Protein AF-A0A6A5T3X9-F1 (afdb_monomer)

Radius of gyration: 20.06 Å; Cα contacts (8 Å, |Δi|>4): 195; chains: 1; bounding box: 59×41×53 Å

Solvent-accessible surface area (backbone atoms only — not comparable to full-atom values): 11845 Å² total; per-residue (Å²): 119,78,66,79,44,75,41,74,50,82,57,93,88,55,88,62,52,82,43,78,47,72,70,78,55,54,63,54,68,61,48,75,72,32,80,66,61,32,31,40,60,46,54,33,55,66,69,70,46,72,60,50,77,47,86,57,93,85,52,51,35,38,37,30,54,86,44,50,28,29,80,77,28,76,94,36,52,90,66,63,93,81,59,63,95,59,70,78,44,59,30,60,48,47,51,33,55,53,41,26,67,76,42,82,48,72,66,29,49,51,49,42,53,51,50,49,52,31,50,49,53,58,45,69,73,19,54,64,88,51,78,82,48,74,58,60,38,48,45,66,59,48,52,55,46,26,66,59,68,72,39,53,74,52,84,84,42,44,59,92,42,43,81,67,57,73,66,66,76,67,86,88,59,53,100,76,59,70,77,77,78,78,84,60,94,63,92,82,69,60,98,88,87

Mean predicted aligned error: 10.54 Å

Sequence (193 aa):
MVEPCIVETAWTNAENDIVHIYDEEIWDHTHSYLPLTSRAWVVQETLLAPRVLYLYGKQVFWECYDLTACEAYPEGTPIGPWRRPHCVTRSKRFQAFGKAENDRNEHSRIALERLWAGTVDMYTTCNLMYASDKLVALSGIAKLMEQTLRDKYCAGFWKSRLTTELGWSVIGSTPFSRRVKINSTTYRAPIWS

Organism: NCBI:txid706981

Structure (mmCIF, N/CA/C/O backbone):
data_AF-A0A6A5T3X9-F1
#
_entry.id   AF-A0A6A5T3X9-F1
#
loop_
_atom_site.group_PDB
_atom_site.id
_atom_site.type_symbol
_atom_site.label_atom_id
_atom_site.label_alt_id
_atom_site.label_comp_id
_atom_site.label_asym_id
_atom_site.label_entity_id
_atom_site.label_seq_id
_atom_site.pdbx_PDB_ins_code
_atom_site.Cartn_x
_atom_site.Cartn_y
_atom_site.Cartn_z
_atom_site.occupancy
_atom_site.B_iso_or_equiv
_atom_site.auth_seq_id
_atom_site.auth_comp_id
_atom_site.auth_asym_id
_atom_site.auth_atom_id
_atom_site.pdbx_PDB_model_num
ATOM 1 N N . MET A 1 1 ? -2.669 -1.216 -23.485 1.00 71.12 1 MET A N 1
ATOM 2 C CA . MET A 1 1 ? -1.848 -2.348 -23.020 1.00 71.12 1 MET A CA 1
ATOM 3 C C . MET A 1 1 ? -0.540 -1.728 -22.592 1.00 71.12 1 MET A C 1
ATOM 5 O O . MET A 1 1 ? -0.159 -0.735 -23.199 1.00 71.12 1 MET A O 1
ATOM 9 N N . VAL A 1 2 ? 0.038 -2.179 -21.486 1.00 75.12 2 VAL A N 1
ATOM 10 C CA . VAL A 1 2 ? 1.341 -1.662 -21.069 1.00 75.12 2 VAL A CA 1
ATOM 11 C C . VAL A 1 2 ? 2.368 -2.293 -21.981 1.00 75.12 2 VAL A C 1
ATOM 13 O O . VAL A 1 2 ? 2.371 -3.507 -22.125 1.00 75.12 2 VAL A O 1
ATOM 16 N N . GLU A 1 3 ? 3.202 -1.472 -22.599 1.00 78.44 3 GLU A N 1
ATOM 17 C CA . GLU A 1 3 ? 4.268 -1.924 -23.481 1.00 78.44 3 GLU A CA 1
ATOM 18 C C . GLU A 1 3 ? 5.504 -1.061 -23.204 1.00 78.44 3 GLU A C 1
ATOM 20 O O . GLU A 1 3 ? 5.360 0.150 -22.997 1.00 78.44 3 GLU A O 1
ATOM 25 N N . PRO A 1 4 ? 6.708 -1.653 -23.151 1.00 76.94 4 PRO A N 1
ATOM 26 C CA . PRO A 1 4 ? 7.933 -0.879 -23.033 1.00 76.94 4 PRO A CA 1
ATOM 27 C C . PRO A 1 4 ? 8.125 -0.034 -24.292 1.00 76.94 4 PRO A C 1
ATOM 29 O O . PRO A 1 4 ? 8.103 -0.553 -25.407 1.00 76.94 4 PRO A O 1
ATOM 32 N N . CYS A 1 5 ? 8.361 1.264 -24.119 1.00 84.75 5 CYS A N 1
ATOM 33 C CA . CYS A 1 5 ? 8.818 2.106 -25.214 1.00 84.75 5 CYS A CA 1
ATOM 34 C C . CYS A 1 5 ? 10.338 1.958 -25.309 1.00 84.75 5 CYS A C 1
ATOM 36 O O . CYS A 1 5 ? 11.061 2.318 -24.383 1.00 84.75 5 CYS A O 1
ATOM 38 N N . ILE A 1 6 ? 10.817 1.369 -26.400 1.00 87.56 6 ILE A N 1
ATOM 39 C CA . ILE A 1 6 ? 12.241 1.116 -26.619 1.00 87.56 6 ILE A CA 1
ATOM 40 C C . ILE A 1 6 ? 12.774 2.210 -27.537 1.00 87.56 6 ILE A C 1
ATOM 42 O O . ILE A 1 6 ? 12.270 2.391 -28.646 1.00 87.56 6 ILE A O 1
ATOM 46 N N . VAL A 1 7 ? 13.778 2.943 -27.066 1.00 90.69 7 VAL A N 1
ATOM 47 C CA . VAL A 1 7 ? 14.427 4.017 -27.816 1.00 90.69 7 VAL A CA 1
ATOM 48 C C . VAL A 1 7 ? 15.899 3.681 -27.976 1.00 90.69 7 VAL A C 1
ATOM 50 O O . VAL A 1 7 ? 16.635 3.612 -26.997 1.00 90.69 7 VAL A O 1
ATOM 53 N N . GLU A 1 8 ? 16.333 3.512 -29.219 1.00 92.25 8 GLU A N 1
ATOM 54 C CA . GLU A 1 8 ? 17.754 3.524 -29.555 1.00 92.25 8 GLU A CA 1
ATOM 55 C C . GLU A 1 8 ? 18.239 4.969 -29.517 1.00 92.25 8 GLU A C 1
ATOM 57 O O . GLU A 1 8 ? 17.715 5.842 -30.218 1.00 92.25 8 GLU A O 1
ATOM 62 N N . THR A 1 9 ? 19.210 5.254 -28.657 1.00 91.12 9 THR A N 1
ATOM 63 C CA . THR A 1 9 ? 19.738 6.610 -28.571 1.00 91.12 9 THR A CA 1
ATOM 64 C C . THR A 1 9 ? 20.585 6.932 -29.799 1.00 91.12 9 THR A C 1
ATOM 66 O O . THR A 1 9 ? 21.253 6.062 -30.349 1.00 91.12 9 THR A O 1
ATOM 69 N N . ALA A 1 10 ? 20.588 8.199 -30.208 1.00 90.12 10 ALA A N 1
ATOM 70 C CA . ALA A 1 10 ? 21.391 8.705 -31.322 1.00 90.12 10 ALA A CA 1
ATOM 71 C C . ALA A 1 10 ? 22.225 9.920 -30.881 1.00 90.12 10 ALA A C 1
ATOM 73 O O . ALA A 1 10 ? 22.192 10.990 -31.492 1.00 90.12 10 ALA A O 1
ATOM 74 N N . TRP A 1 11 ? 22.931 9.776 -29.762 1.00 89.62 11 TRP A N 1
ATOM 75 C CA . TRP A 1 11 ? 23.872 10.758 -29.248 1.00 89.62 11 TRP A CA 1
ATOM 76 C C . TRP A 1 11 ? 25.009 10.987 -30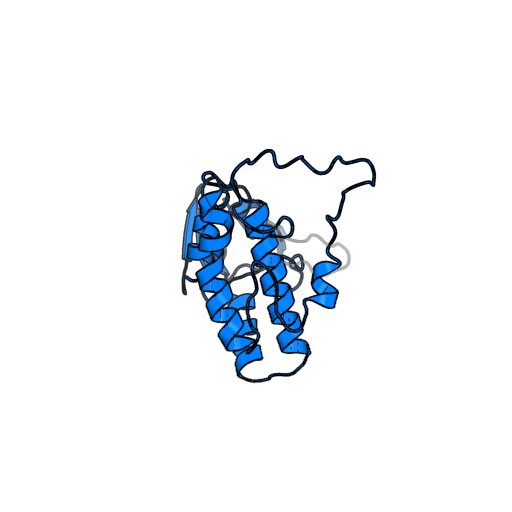.246 1.00 89.62 11 TRP A C 1
ATOM 78 O O . TRP A 1 11 ? 25.537 10.063 -30.862 1.00 89.62 11 TRP A O 1
ATOM 88 N N . THR A 1 12 ? 25.410 12.246 -30.390 1.00 90.69 12 THR A N 1
ATOM 89 C CA . THR A 1 12 ? 26.541 12.653 -31.239 1.00 90.69 12 THR A CA 1
ATOM 90 C C . THR A 1 12 ? 27.847 12.771 -30.456 1.00 90.69 12 THR A C 1
ATOM 92 O O . THR A 1 12 ? 28.918 12.887 -31.044 1.00 90.69 12 THR A O 1
ATOM 95 N N . ASN A 1 13 ? 27.759 12.759 -29.126 1.00 92.12 13 ASN A N 1
ATOM 96 C CA . ASN A 1 13 ? 28.847 13.013 -28.185 1.00 92.12 13 ASN A CA 1
ATOM 97 C C . ASN A 1 13 ? 28.993 11.921 -27.108 1.00 92.12 13 ASN A C 1
ATOM 99 O O . ASN A 1 13 ? 29.743 12.118 -26.154 1.00 92.12 13 ASN A O 1
ATOM 103 N N . ALA A 1 14 ? 28.273 10.806 -27.234 1.00 88.31 14 ALA A N 1
ATOM 104 C CA . ALA A 1 14 ? 28.308 9.679 -26.306 1.00 88.31 14 ALA A CA 1
ATOM 105 C C . ALA A 1 14 ? 28.043 8.361 -27.049 1.00 88.31 14 ALA A C 1
ATOM 107 O O . ALA A 1 14 ? 27.632 8.369 -28.210 1.00 88.31 14 ALA A O 1
ATOM 108 N N . GLU A 1 15 ? 28.299 7.238 -26.379 1.00 90.00 15 GLU A N 1
ATOM 109 C CA . GLU A 1 15 ? 27.953 5.914 -26.894 1.00 90.00 15 GLU A CA 1
ATOM 110 C C . GLU A 1 15 ? 26.433 5.733 -26.912 1.00 90.00 15 GLU A C 1
ATOM 112 O O . GLU A 1 15 ? 25.729 6.185 -26.006 1.00 90.00 15 GLU A O 1
ATOM 117 N N . ASN A 1 16 ? 25.938 5.105 -27.977 1.00 89.25 16 ASN A N 1
ATOM 118 C CA . ASN A 1 16 ? 24.520 4.842 -28.146 1.00 89.25 16 ASN A CA 1
ATOM 119 C C . ASN A 1 16 ? 24.133 3.520 -27.497 1.00 89.25 16 ASN A C 1
ATOM 121 O O . ASN A 1 16 ? 24.848 2.534 -27.640 1.00 89.25 16 ASN A O 1
ATOM 125 N N . ASP A 1 17 ? 22.983 3.509 -26.835 1.00 91.81 17 ASP A N 1
ATOM 126 C CA . ASP A 1 17 ? 22.441 2.349 -26.144 1.00 91.81 17 ASP A CA 1
ATOM 127 C C . ASP A 1 17 ? 20.918 2.274 -26.337 1.00 91.81 17 ASP A C 1
ATOM 129 O O . ASP A 1 17 ? 20.271 3.205 -26.834 1.00 91.81 17 ASP A O 1
ATOM 133 N N . ILE A 1 18 ? 20.339 1.145 -25.944 1.00 89.38 18 ILE A N 1
ATOM 134 C CA . ILE A 1 18 ? 18.904 0.906 -25.935 1.00 89.38 18 ILE A CA 1
ATOM 135 C C . ILE A 1 18 ? 18.347 1.361 -24.586 1.00 89.38 18 ILE A C 1
ATOM 137 O O . ILE A 1 18 ? 18.616 0.774 -23.539 1.00 89.38 18 ILE A O 1
ATOM 141 N N . VAL A 1 19 ? 17.516 2.401 -24.606 1.00 86.94 19 VAL A N 1
ATOM 142 C CA . VAL A 1 19 ? 16.840 2.922 -23.417 1.00 86.94 19 VAL A CA 1
ATOM 143 C C . VAL A 1 19 ? 15.393 2.449 -23.395 1.00 86.94 19 VAL A C 1
ATOM 145 O O . VAL A 1 19 ? 14.642 2.619 -24.355 1.00 86.94 19 VAL A O 1
ATOM 148 N N . HIS A 1 20 ? 14.979 1.892 -22.258 1.00 82.50 20 HIS A N 1
ATOM 149 C CA . HIS A 1 20 ? 13.590 1.532 -21.998 1.00 82.50 20 HIS A CA 1
ATOM 150 C C . HIS A 1 20 ? 12.880 2.675 -21.269 1.00 82.50 20 HIS A C 1
ATOM 152 O O . HIS A 1 20 ? 13.183 2.975 -20.115 1.00 82.50 20 HIS A O 1
ATOM 158 N N . ILE A 1 21 ? 11.908 3.290 -21.936 1.00 82.44 21 ILE A N 1
ATOM 159 C CA . ILE A 1 21 ? 11.004 4.287 -21.367 1.00 82.44 21 ILE A CA 1
ATOM 160 C C . ILE A 1 21 ? 9.726 3.576 -20.919 1.00 82.44 21 ILE A C 1
ATOM 162 O O . ILE A 1 21 ? 9.126 2.794 -21.662 1.00 82.44 21 ILE A O 1
ATOM 166 N N . TYR A 1 22 ? 9.298 3.859 -19.695 1.00 77.06 22 TYR A N 1
ATOM 167 C CA . TYR A 1 22 ? 8.085 3.311 -19.102 1.00 77.06 22 TYR A CA 1
ATOM 168 C C . TYR A 1 22 ? 7.311 4.406 -18.366 1.00 77.06 22 TYR A C 1
ATOM 170 O O . TYR A 1 22 ? 7.883 5.406 -17.937 1.00 77.06 22 TYR A O 1
ATOM 178 N N . ASP A 1 23 ? 5.999 4.214 -18.229 1.00 75.12 23 ASP A N 1
ATOM 179 C CA . ASP A 1 23 ? 5.169 5.043 -17.354 1.00 75.12 23 ASP A CA 1
ATOM 180 C C . ASP A 1 23 ? 5.440 4.640 -15.891 1.00 75.12 23 ASP A C 1
ATOM 182 O O . ASP A 1 23 ? 5.291 3.475 -15.516 1.00 75.12 23 ASP A O 1
ATOM 186 N N . GLU A 1 24 ? 5.876 5.584 -15.056 1.00 69.69 24 GLU A N 1
ATOM 187 C CA . GLU A 1 24 ? 6.115 5.342 -13.626 1.00 69.69 24 GLU A CA 1
ATOM 188 C C . GLU A 1 24 ? 4.807 5.231 -12.824 1.00 69.69 24 GLU A C 1
ATOM 190 O O . GLU A 1 24 ? 4.751 4.530 -11.809 1.00 69.69 24 GLU A O 1
ATOM 195 N N . GLU A 1 25 ? 3.733 5.874 -13.296 1.00 66.69 25 GLU A N 1
ATOM 196 C CA . GLU A 1 25 ? 2.404 5.885 -12.671 1.00 66.69 25 GLU A CA 1
ATOM 197 C C . GLU A 1 25 ? 1.495 4.785 -13.246 1.00 66.69 25 GLU A C 1
ATOM 199 O O . GLU A 1 25 ? 0.307 4.706 -12.936 1.00 66.69 25 GLU A O 1
ATOM 204 N N . ILE A 1 26 ? 2.060 3.854 -14.016 1.00 71.12 26 ILE A N 1
ATOM 205 C CA . ILE A 1 26 ? 1.335 2.796 -14.723 1.00 71.12 26 ILE A CA 1
ATOM 206 C C . ILE A 1 26 ? 0.460 1.943 -13.813 1.00 71.12 26 ILE A C 1
ATOM 208 O O . ILE A 1 26 ? -0.577 1.447 -14.228 1.00 71.12 26 ILE A O 1
ATOM 212 N N . TRP A 1 27 ? 0.847 1.758 -12.554 1.00 66.56 27 TRP A N 1
ATOM 213 C CA . TRP A 1 27 ? 0.021 1.025 -11.605 1.00 66.56 27 TRP A CA 1
ATOM 214 C C . TRP A 1 27 ? -1.151 1.873 -11.117 1.00 66.56 27 TRP A C 1
ATOM 216 O O . TRP A 1 27 ? -2.265 1.366 -11.027 1.00 66.56 27 TRP A O 1
ATOM 226 N N . ASP A 1 28 ? -0.912 3.153 -10.845 1.00 62.91 28 ASP A N 1
ATOM 227 C CA . ASP A 1 28 ? -1.885 4.070 -10.256 1.00 62.91 28 ASP A CA 1
ATOM 228 C C . ASP A 1 28 ? -2.930 4.497 -11.296 1.00 62.91 28 ASP A C 1
ATOM 230 O O . ASP A 1 28 ? -4.126 4.460 -11.014 1.00 62.91 28 ASP A O 1
ATOM 234 N N . HIS A 1 29 ? -2.508 4.783 -12.530 1.00 61.06 29 HIS A N 1
ATOM 235 C CA . HIS A 1 29 ? -3.394 5.026 -13.674 1.00 61.06 29 HIS A CA 1
ATOM 236 C C . HIS A 1 29 ? -4.301 3.837 -13.986 1.00 61.06 29 HIS A C 1
ATOM 238 O O . HIS A 1 29 ? -5.432 3.997 -14.441 1.00 61.06 29 HIS A O 1
ATOM 244 N N . THR A 1 30 ? -3.810 2.630 -13.738 1.00 59.94 30 THR A N 1
ATOM 245 C CA . THR A 1 30 ? -4.493 1.417 -14.186 1.00 59.94 30 THR A CA 1
ATOM 246 C C . THR A 1 30 ? -5.360 0.888 -13.026 1.00 59.94 30 THR A C 1
ATOM 248 O O . THR A 1 30 ? -6.464 0.430 -13.281 1.00 59.94 30 THR A O 1
ATOM 251 N N . HIS A 1 31 ? -4.988 1.094 -11.749 1.00 63.47 31 HIS A N 1
ATOM 252 C CA . HIS A 1 31 ? -5.775 0.679 -10.571 1.00 63.47 31 HIS A CA 1
ATOM 253 C C . HIS A 1 31 ? -6.740 1.731 -10.018 1.00 63.47 31 HIS A C 1
ATOM 255 O O . HIS A 1 31 ? -7.871 1.379 -9.681 1.00 63.47 31 HIS A O 1
ATOM 261 N N . SER A 1 32 ? -6.341 2.999 -9.887 1.00 59.41 32 SER A N 1
ATOM 262 C CA . SER A 1 32 ? -7.130 4.009 -9.154 1.00 59.41 32 SER A CA 1
ATOM 263 C C . SER A 1 32 ? -8.415 4.425 -9.877 1.00 59.41 32 SER A C 1
ATOM 265 O O . SER A 1 32 ? -9.319 4.978 -9.258 1.00 59.41 32 SER A O 1
ATOM 267 N N . TYR A 1 33 ? -8.525 4.129 -11.175 1.00 62.62 33 TYR A N 1
ATOM 268 C CA . TYR A 1 33 ? -9.674 4.498 -12.007 1.00 62.62 33 TYR A CA 1
ATOM 269 C C . TYR A 1 33 ? -10.612 3.326 -12.331 1.00 62.62 33 TYR A C 1
ATOM 271 O O . TYR A 1 33 ? -11.550 3.487 -13.116 1.00 62.62 33 TYR A O 1
ATOM 279 N N . LEU A 1 34 ? -10.398 2.138 -11.752 1.00 70.56 34 LEU A N 1
ATOM 280 C CA . LEU A 1 34 ? -11.261 0.994 -12.044 1.00 70.56 34 LEU A CA 1
ATOM 281 C C . LEU A 1 34 ? -12.601 1.098 -11.311 1.00 70.56 34 LEU A C 1
ATOM 283 O O . LEU A 1 34 ? -12.644 1.346 -10.106 1.00 70.56 34 LEU A O 1
ATOM 287 N N . PRO A 1 35 ? -13.722 0.776 -11.983 1.00 75.50 35 PRO A N 1
ATOM 288 C CA . PRO A 1 35 ? -15.016 0.688 -11.313 1.00 75.50 35 PRO A CA 1
ATOM 289 C C . PRO A 1 35 ? -14.998 -0.271 -10.115 1.00 75.50 35 PRO A C 1
ATOM 291 O O . PRO A 1 35 ? -15.677 -0.028 -9.120 1.00 75.50 35 PRO A O 1
ATOM 294 N N . LEU A 1 36 ? -14.200 -1.343 -10.179 1.00 77.56 36 LEU A N 1
ATOM 295 C CA . LEU A 1 36 ? -14.062 -2.296 -9.080 1.00 77.56 36 LEU A CA 1
ATOM 296 C C . LEU A 1 36 ? -13.362 -1.674 -7.863 1.00 77.56 36 LEU A C 1
ATOM 298 O O . LEU A 1 36 ? -13.865 -1.811 -6.752 1.00 77.56 36 LEU A O 1
ATOM 302 N N . THR A 1 37 ? -12.251 -0.963 -8.064 1.00 72.31 37 THR A N 1
ATOM 303 C CA . THR A 1 37 ? -11.479 -0.342 -6.972 1.00 72.31 37 THR A CA 1
ATOM 304 C C . THR A 1 37 ? -12.208 0.839 -6.343 1.00 72.31 37 THR A C 1
ATOM 306 O O . THR A 1 37 ? -11.936 1.172 -5.199 1.00 72.31 37 THR A O 1
ATOM 309 N N . SER A 1 38 ? -13.220 1.394 -7.021 1.00 74.56 38 SER A N 1
ATOM 310 C CA . 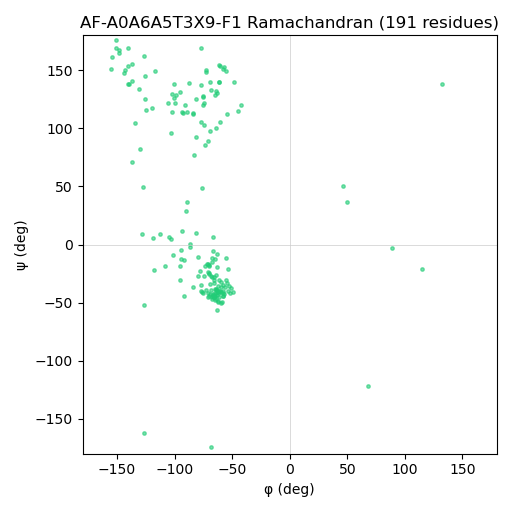SER A 1 38 ? -14.136 2.366 -6.416 1.00 74.56 38 SER A CA 1
ATOM 311 C C . SER A 1 38 ? -15.029 1.775 -5.317 1.00 74.56 38 SER A C 1
ATOM 313 O O . SER A 1 38 ? -15.696 2.525 -4.611 1.00 74.56 38 SER A O 1
ATOM 315 N N . ARG A 1 39 ? -15.106 0.449 -5.150 1.00 78.75 39 ARG A N 1
ATOM 316 C CA . ARG A 1 39 ? -15.985 -0.166 -4.150 1.00 78.75 39 ARG A CA 1
ATOM 317 C C . ARG A 1 39 ? -15.237 -0.352 -2.831 1.00 78.75 39 ARG A C 1
ATOM 319 O O . ARG A 1 39 ? -14.291 -1.120 -2.747 1.00 78.75 39 ARG A O 1
ATOM 326 N N . ALA A 1 40 ? -15.745 0.267 -1.770 1.00 76.69 40 ALA A N 1
ATOM 327 C CA . ALA A 1 40 ? -15.111 0.304 -0.450 1.00 76.69 40 ALA A CA 1
ATOM 328 C 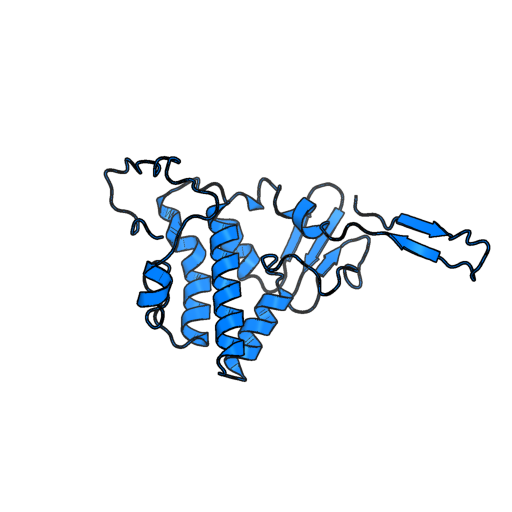C . ALA A 1 40 ? -14.689 -1.073 0.123 1.00 76.69 40 ALA A C 1
ATOM 330 O O . ALA A 1 40 ? -13.632 -1.192 0.736 1.00 76.69 40 ALA A O 1
ATOM 331 N N . TRP A 1 41 ? -15.476 -2.133 -0.088 1.00 78.12 41 TRP A N 1
ATOM 332 C CA . TRP A 1 41 ? -15.145 -3.488 0.388 1.00 78.12 41 TRP A CA 1
ATOM 333 C C . TRP A 1 41 ? -13.956 -4.123 -0.361 1.00 78.12 41 TRP A C 1
ATOM 335 O O . TRP A 1 41 ? -13.243 -4.938 0.219 1.00 78.12 41 TRP A O 1
ATOM 345 N N . VAL A 1 42 ? -13.673 -3.699 -1.600 1.00 79.12 42 VAL A N 1
ATOM 346 C CA . VAL A 1 42 ? -12.523 -4.176 -2.395 1.00 79.12 42 VAL A CA 1
ATOM 347 C C . VAL A 1 42 ? -11.202 -3.754 -1.762 1.00 79.12 42 VAL A C 1
ATOM 349 O O . VAL A 1 42 ? -10.208 -4.470 -1.881 1.00 79.12 42 VAL A O 1
ATOM 352 N N . VAL A 1 43 ? -11.183 -2.645 -1.018 1.00 77.06 43 VAL A N 1
ATOM 353 C CA . VAL A 1 43 ? -10.011 -2.229 -0.235 1.00 77.06 43 VAL A CA 1
ATOM 354 C C . VAL A 1 43 ? -9.625 -3.326 0.755 1.00 77.06 43 VAL A C 1
ATOM 356 O O . VAL A 1 43 ? -8.464 -3.705 0.824 1.00 77.06 43 VAL A O 1
ATOM 359 N N . GLN A 1 44 ? -10.582 -3.930 1.462 1.00 77.00 44 GLN A N 1
ATOM 360 C CA . GLN A 1 44 ? -10.274 -5.023 2.384 1.00 77.00 44 GLN A CA 1
ATOM 361 C C . GLN A 1 44 ? -9.713 -6.251 1.655 1.00 77.00 44 GLN A C 1
ATOM 363 O O . GLN A 1 44 ? -8.707 -6.821 2.079 1.00 77.00 44 GLN A O 1
ATOM 368 N N . GLU A 1 45 ? -10.358 -6.660 0.564 1.00 80.81 45 GLU A N 1
ATOM 369 C CA . GLU A 1 45 ? -9.982 -7.869 -0.174 1.00 80.81 45 GLU A CA 1
ATOM 370 C C . GLU A 1 45 ? -8.599 -7.747 -0.807 1.00 80.81 45 GLU A C 1
ATOM 372 O O . GLU A 1 45 ? -7.765 -8.643 -0.688 1.00 80.81 45 GLU A O 1
ATOM 377 N N . THR A 1 46 ? -8.317 -6.598 -1.415 1.00 78.00 46 THR A N 1
ATOM 378 C CA . THR A 1 46 ? -7.003 -6.308 -1.992 1.00 78.00 46 THR A CA 1
ATOM 379 C C . THR A 1 46 ? -5.944 -6.136 -0.910 1.00 78.00 46 THR A C 1
ATOM 381 O O . THR A 1 46 ? -4.785 -6.524 -1.108 1.00 78.00 46 THR A O 1
ATOM 384 N N . LEU A 1 47 ? -6.301 -5.584 0.253 1.00 76.00 47 LEU A N 1
ATOM 385 C CA . LEU A 1 47 ? -5.319 -5.326 1.292 1.00 76.00 47 LEU A CA 1
ATOM 386 C C . LEU A 1 47 ? -4.909 -6.578 2.077 1.00 76.00 47 LEU A C 1
ATOM 388 O O . LEU A 1 47 ? -3.736 -6.694 2.433 1.00 76.00 47 LEU A O 1
ATOM 392 N N . LEU A 1 48 ? -5.832 -7.514 2.306 1.00 79.94 48 LEU A N 1
ATOM 393 C CA . LEU A 1 48 ? -5.591 -8.710 3.123 1.00 79.94 48 LEU A CA 1
ATOM 394 C C . LEU A 1 48 ? -5.192 -9.953 2.317 1.00 79.94 48 LEU A C 1
ATOM 396 O O . LEU A 1 48 ? -4.647 -10.897 2.889 1.00 79.94 48 LEU A O 1
ATOM 400 N N . ALA A 1 49 ? -5.448 -9.987 1.009 1.00 84.56 49 ALA A N 1
ATOM 401 C CA . ALA A 1 49 ? -5.068 -11.128 0.186 1.00 84.56 49 ALA A CA 1
ATOM 402 C C . ALA A 1 49 ? -3.532 -11.239 0.048 1.00 84.56 49 ALA A C 1
ATOM 404 O O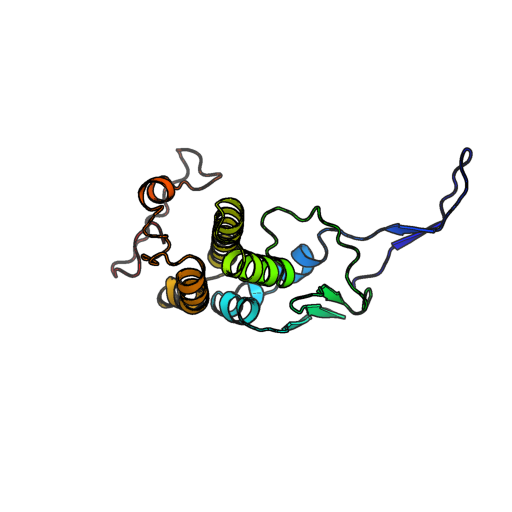 . ALA A 1 49 ? -2.884 -10.246 -0.296 1.00 84.56 49 ALA A O 1
ATOM 405 N N . PRO A 1 50 ? -2.934 -12.438 0.224 1.00 85.75 50 PRO A N 1
ATOM 406 C CA . PRO A 1 50 ? -1.492 -12.641 0.034 1.00 85.75 50 PRO A CA 1
ATOM 407 C C . PRO A 1 50 ? -1.025 -12.448 -1.411 1.00 85.75 50 PRO A C 1
ATOM 409 O O . PRO A 1 50 ? 0.117 -12.071 -1.671 1.00 85.75 50 PRO A O 1
ATOM 412 N N . ARG A 1 51 ? -1.909 -12.745 -2.366 1.00 88.12 51 ARG A N 1
ATOM 413 C CA . ARG A 1 51 ? -1.684 -12.611 -3.804 1.00 88.12 51 ARG A CA 1
ATOM 414 C C . ARG A 1 51 ? -2.957 -12.085 -4.436 1.00 88.12 51 ARG A C 1
ATOM 416 O O . ARG A 1 51 ? -4.039 -12.547 -4.080 1.00 88.12 51 ARG A O 1
ATOM 423 N N . VAL A 1 52 ? -2.819 -11.154 -5.368 1.00 85.00 52 VAL A N 1
ATOM 424 C CA . VAL A 1 52 ? -3.951 -10.639 -6.139 1.00 85.00 52 VAL A CA 1
ATOM 425 C C . VAL A 1 52 ? -3.597 -10.652 -7.607 1.00 85.00 52 VAL A C 1
ATOM 427 O O . VAL A 1 52 ? -2.508 -10.232 -7.998 1.00 85.00 52 VAL A O 1
ATOM 430 N N . LEU A 1 53 ? -4.545 -11.156 -8.386 1.00 88.19 53 LEU A N 1
ATOM 431 C CA . LEU A 1 53 ? -4.556 -11.099 -9.831 1.00 88.19 53 LEU A CA 1
ATOM 432 C C . LEU A 1 53 ? -5.595 -10.058 -10.235 1.00 88.19 53 LEU A C 1
ATOM 434 O O . LEU A 1 53 ? -6.768 -10.185 -9.884 1.00 88.19 53 LEU A O 1
ATOM 438 N N . TYR A 1 54 ? -5.172 -9.038 -10.962 1.00 82.50 54 TYR A N 1
ATOM 439 C CA . TYR A 1 54 ? -6.059 -8.022 -11.491 1.00 82.50 54 TYR A CA 1
ATOM 440 C C . TYR A 1 54 ? -6.304 -8.295 -12.969 1.00 82.50 54 TYR A C 1
ATOM 442 O O . TYR A 1 54 ? -5.399 -8.216 -13.802 1.00 82.50 54 TYR A O 1
ATOM 450 N N . LEU A 1 55 ? -7.557 -8.621 -13.273 1.00 84.69 55 LEU A N 1
ATOM 451 C CA . LEU A 1 55 ? -8.046 -8.885 -14.618 1.00 84.69 55 LEU A CA 1
ATOM 452 C C . LEU A 1 55 ? -8.833 -7.663 -15.086 1.00 84.69 55 LEU A C 1
ATOM 454 O O . LEU A 1 55 ? -10.005 -7.516 -14.738 1.00 84.69 55 LEU A O 1
ATOM 458 N N . TYR A 1 56 ? -8.201 -6.754 -15.824 1.00 73.25 56 TYR A N 1
ATOM 459 C CA . TYR A 1 56 ? -8.908 -5.582 -16.335 1.00 73.25 56 TYR A CA 1
ATOM 460 C C . TYR A 1 56 ? -8.261 -4.994 -17.593 1.00 73.25 56 TYR A C 1
ATOM 462 O O . TYR A 1 56 ? -7.056 -5.078 -17.819 1.00 73.25 56 TYR A O 1
ATOM 470 N N . GLY A 1 57 ? -9.085 -4.374 -18.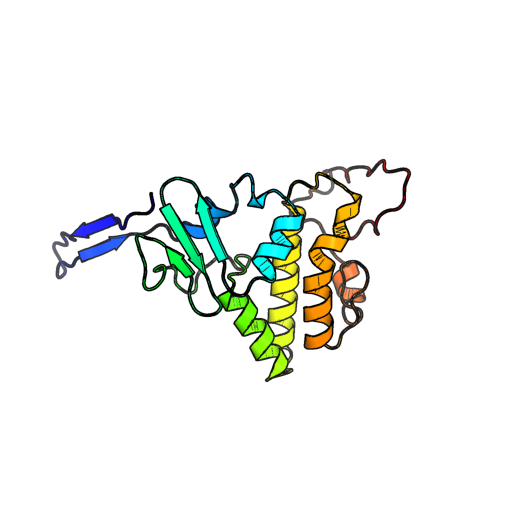441 1.00 76.81 57 GLY A N 1
ATOM 471 C CA . GLY A 1 57 ? -8.636 -3.859 -19.732 1.00 76.81 57 GLY A CA 1
ATOM 472 C C . GLY A 1 57 ? -8.256 -4.988 -20.695 1.00 76.81 57 GLY A C 1
ATOM 473 O O . GLY A 1 57 ? -9.097 -5.815 -21.031 1.00 76.81 57 GLY A O 1
ATOM 474 N N . LYS A 1 58 ? -7.005 -4.982 -21.174 1.00 81.94 58 LYS A N 1
ATOM 475 C CA . LYS A 1 58 ? -6.485 -5.930 -22.182 1.00 81.94 58 LYS A CA 1
ATOM 476 C C . LYS A 1 58 ? -5.313 -6.790 -21.691 1.00 81.94 58 LYS A C 1
ATOM 478 O O . LYS A 1 58 ? -4.717 -7.465 -22.513 1.00 81.94 58 LYS A O 1
ATOM 483 N N . GLN A 1 59 ? -4.949 -6.712 -20.414 1.00 84.12 59 GLN A N 1
ATOM 484 C CA . GLN A 1 59 ? -3.799 -7.437 -19.870 1.00 84.12 59 GLN A CA 1
ATOM 485 C C . GLN A 1 59 ? -4.043 -7.817 -18.415 1.00 84.12 59 GLN A C 1
ATOM 487 O O . GLN A 1 59 ? -4.898 -7.234 -17.741 1.00 84.12 59 GLN A O 1
ATOM 492 N N . VAL A 1 60 ? -3.229 -8.735 -17.919 1.00 86.94 60 VAL A N 1
ATOM 493 C CA . VAL A 1 60 ? -3.238 -9.156 -16.526 1.00 86.94 60 VAL A CA 1
ATOM 494 C C . VAL A 1 60 ? -2.111 -8.493 -15.733 1.00 86.94 60 VAL A C 1
ATOM 496 O O . VAL A 1 60 ? -0.969 -8.389 -16.183 1.00 86.94 60 VAL A O 1
ATOM 499 N N . PHE A 1 61 ? -2.442 -8.068 -14.514 1.00 85.56 61 PHE A N 1
ATOM 500 C CA . PHE A 1 61 ? -1.484 -7.607 -13.511 1.00 85.56 61 PHE A CA 1
ATOM 501 C C . PHE A 1 61 ? -1.525 -8.519 -12.291 1.00 85.56 61 PHE A C 1
ATOM 503 O O . PHE A 1 61 ? -2.580 -9.045 -11.939 1.00 85.56 61 PHE A O 1
ATOM 510 N N . TRP A 1 62 ? -0.403 -8.674 -11.598 1.00 87.06 62 TRP A N 1
ATOM 511 C CA . TRP A 1 62 ? -0.350 -9.440 -10.359 1.00 87.06 62 TRP A CA 1
ATOM 512 C C . TRP A 1 62 ? 0.601 -8.829 -9.344 1.00 87.06 62 TRP A C 1
ATOM 514 O O . TRP A 1 62 ? 1.611 -8.213 -9.677 1.00 87.06 62 TRP A O 1
ATOM 524 N N . GLU A 1 63 ? 0.286 -9.033 -8.071 1.00 85.12 63 GLU A N 1
ATOM 525 C CA . GLU A 1 63 ? 1.205 -8.722 -6.979 1.00 85.12 63 GLU A CA 1
ATOM 526 C C . GLU A 1 63 ? 1.114 -9.727 -5.837 1.00 85.12 63 GLU A C 1
ATOM 528 O O . GLU A 1 63 ? 0.043 -10.228 -5.482 1.00 85.12 63 GLU A O 1
ATOM 533 N N . CYS A 1 64 ? 2.257 -9.943 -5.199 1.00 86.19 64 CYS A N 1
ATOM 534 C CA . CYS A 1 64 ? 2.419 -10.656 -3.941 1.00 86.19 64 CYS A CA 1
ATOM 535 C C . CYS A 1 64 ? 3.194 -9.775 -2.941 1.00 86.19 64 CYS A C 1
ATOM 537 O O . CYS A 1 64 ? 3.272 -8.556 -3.099 1.00 86.19 64 CYS A O 1
ATOM 539 N N . TYR A 1 65 ? 3.743 -10.374 -1.887 1.00 83.25 65 TYR A N 1
ATOM 540 C CA . TYR A 1 65 ? 4.551 -9.662 -0.895 1.00 83.25 65 TYR A CA 1
ATOM 541 C C . TYR A 1 65 ? 5.932 -9.225 -1.395 1.00 83.25 65 TYR A C 1
ATOM 543 O O . TYR A 1 65 ? 6.519 -8.319 -0.812 1.00 83.25 65 TYR A O 1
ATOM 551 N N . ASP A 1 66 ? 6.411 -9.791 -2.499 1.00 81.06 66 ASP A N 1
ATOM 552 C CA . ASP A 1 66 ? 7.766 -9.529 -2.995 1.00 81.06 66 ASP A CA 1
ATOM 553 C C . ASP A 1 66 ? 7.774 -8.877 -4.378 1.00 81.06 66 ASP A C 1
ATOM 555 O O . ASP A 1 66 ? 8.738 -8.212 -4.747 1.00 81.06 66 ASP A O 1
ATOM 559 N N . LEU A 1 67 ? 6.684 -9.028 -5.132 1.00 81.94 67 LEU A N 1
ATOM 560 C CA . LEU A 1 67 ? 6.639 -8.695 -6.547 1.00 81.94 67 LEU A CA 1
ATOM 561 C C . LEU A 1 67 ? 5.357 -7.955 -6.912 1.00 81.94 67 LEU A C 1
ATOM 563 O O . LEU A 1 67 ? 4.269 -8.320 -6.468 1.00 81.94 67 LEU A O 1
ATOM 567 N N . THR A 1 68 ? 5.494 -6.970 -7.791 1.00 82.12 68 THR A N 1
ATOM 568 C CA . THR A 1 68 ? 4.403 -6.376 -8.567 1.00 82.12 68 THR A CA 1
ATOM 569 C C . THR A 1 68 ? 4.798 -6.466 -10.034 1.00 82.12 68 THR A C 1
ATOM 571 O O . THR A 1 68 ? 5.888 -6.027 -10.390 1.00 82.12 68 THR A O 1
ATOM 574 N N . ALA A 1 69 ? 3.950 -7.060 -10.868 1.00 85.31 69 ALA A N 1
ATOM 575 C CA . ALA A 1 69 ? 4.277 -7.421 -12.244 1.00 85.31 69 ALA A CA 1
ATOM 576 C C . ALA A 1 69 ? 3.033 -7.405 -13.150 1.00 85.31 69 ALA A C 1
ATOM 578 O O . ALA A 1 69 ? 1.893 -7.276 -12.689 1.00 85.31 69 ALA A O 1
ATOM 579 N N . CYS A 1 70 ? 3.271 -7.499 -14.454 1.00 84.62 70 CYS A N 1
ATOM 580 C CA . CYS A 1 70 ? 2.243 -7.614 -15.486 1.00 84.62 70 CYS A CA 1
ATOM 581 C C . CYS A 1 70 ? 2.779 -8.383 -16.696 1.00 84.62 70 CYS A C 1
ATOM 583 O O . CYS A 1 70 ? 3.961 -8.716 -16.742 1.00 84.62 70 CYS A O 1
ATOM 585 N N . GLU A 1 71 ? 1.927 -8.639 -17.689 1.00 88.25 71 GLU A N 1
ATOM 586 C CA . GLU A 1 71 ? 2.297 -9.376 -18.910 1.00 88.25 71 GLU A CA 1
ATOM 587 C C . GLU A 1 71 ? 3.530 -8.804 -19.630 1.00 88.25 71 GLU A C 1
ATOM 589 O O . GLU A 1 71 ? 4.346 -9.569 -20.135 1.00 88.25 71 GLU A O 1
ATOM 594 N N . ALA A 1 72 ? 3.703 -7.479 -19.628 1.00 84.88 72 ALA A N 1
ATOM 595 C CA . ALA A 1 72 ? 4.860 -6.818 -20.235 1.00 84.88 72 ALA A CA 1
ATOM 596 C C . ALA A 1 72 ? 6.137 -6.878 -19.379 1.00 84.88 72 ALA A C 1
ATOM 598 O O . ALA A 1 72 ? 7.239 -6.744 -19.906 1.00 84.88 72 ALA A O 1
ATOM 599 N N . TYR A 1 73 ? 5.994 -7.069 -18.065 1.00 85.31 73 TYR A N 1
ATOM 600 C CA . TYR A 1 73 ? 7.092 -7.085 -17.099 1.00 85.31 73 TYR A CA 1
ATOM 601 C C . TYR A 1 73 ? 6.904 -8.243 -16.107 1.00 85.31 73 TYR A C 1
ATOM 603 O O . TYR A 1 73 ? 6.564 -8.011 -14.938 1.00 85.31 73 TYR A O 1
ATOM 611 N N . PRO A 1 74 ? 7.080 -9.501 -16.554 1.00 87.94 74 PRO A N 1
ATOM 612 C CA . PRO A 1 74 ? 6.726 -10.668 -15.751 1.00 87.94 74 PRO A CA 1
ATOM 613 C C . PRO A 1 74 ? 7.625 -10.854 -14.523 1.00 87.94 74 PRO A C 1
ATOM 615 O O . PRO A 1 74 ? 7.183 -11.387 -13.506 1.00 87.94 74 PRO A O 1
ATOM 618 N N . GLU A 1 75 ? 8.865 -10.373 -14.602 1.00 86.25 75 GLU A N 1
ATOM 619 C CA . GLU A 1 75 ? 9.861 -10.431 -13.525 1.00 86.25 75 GLU A CA 1
ATOM 620 C C . GLU A 1 75 ? 9.773 -9.249 -12.551 1.00 86.25 75 GLU A C 1
ATOM 622 O O . GLU A 1 75 ? 10.494 -9.210 -11.556 1.00 86.25 75 GLU A O 1
ATOM 627 N N . GLY A 1 76 ? 8.865 -8.303 -12.801 1.00 81.19 76 GLY A N 1
ATOM 628 C CA . GLY A 1 76 ? 8.663 -7.130 -11.962 1.00 81.19 76 GLY A CA 1
ATOM 629 C C . GLY A 1 76 ? 8.597 -5.854 -12.773 1.00 81.19 76 GLY A C 1
ATOM 630 O O . GLY A 1 76 ? 9.376 -5.639 -13.697 1.00 81.19 76 GLY A O 1
ATOM 631 N N . THR A 1 77 ? 7.661 -4.980 -12.414 1.00 76.38 77 THR A N 1
ATOM 632 C CA . THR A 1 77 ? 7.578 -3.660 -13.033 1.00 76.38 77 THR A CA 1
ATOM 633 C C . THR A 1 77 ? 8.868 -2.878 -12.763 1.00 76.38 77 THR A C 1
ATOM 635 O O . THR A 1 77 ? 9.310 -2.876 -11.611 1.00 76.38 77 THR A O 1
ATOM 638 N N . PRO A 1 78 ? 9.407 -2.124 -13.738 1.00 69.12 78 PRO A N 1
ATOM 639 C CA . PRO A 1 78 ? 10.632 -1.325 -13.580 1.00 69.12 78 PRO A CA 1
ATOM 640 C C . PRO A 1 78 ? 10.492 -0.143 -12.596 1.00 69.12 78 PRO A C 1
ATOM 642 O O . PRO A 1 78 ? 11.401 0.666 -12.449 1.00 69.12 78 PRO A O 1
ATOM 645 N N . ILE A 1 79 ? 9.355 -0.045 -11.901 1.00 63.00 79 ILE A N 1
ATOM 646 C CA . ILE A 1 79 ? 8.987 1.017 -10.969 1.00 63.00 79 ILE A CA 1
ATOM 647 C C . ILE A 1 79 ? 9.945 1.001 -9.771 1.00 63.00 79 ILE A C 1
ATOM 649 O O . ILE A 1 79 ? 9.806 0.200 -8.843 1.00 63.00 79 ILE A O 1
ATOM 653 N N . GLY A 1 80 ? 10.917 1.911 -9.799 1.00 51.66 80 GLY A N 1
ATOM 654 C CA . GLY A 1 80 ? 11.878 2.135 -8.726 1.00 51.66 80 GLY A CA 1
ATOM 655 C C . GLY A 1 80 ? 11.271 2.732 -7.438 1.00 51.66 80 GLY A C 1
ATOM 656 O O . GLY A 1 80 ? 10.056 2.897 -7.298 1.00 51.66 80 GLY A O 1
ATOM 657 N N . PRO A 1 81 ? 12.119 3.084 -6.453 1.00 40.44 81 PRO A N 1
ATOM 658 C CA . PRO A 1 81 ? 11.709 3.516 -5.109 1.00 40.44 81 PRO A CA 1
ATOM 659 C C . PRO A 1 81 ? 10.962 4.865 -5.040 1.00 40.44 81 PRO A C 1
ATOM 661 O O . PRO A 1 81 ? 10.455 5.211 -3.971 1.00 40.44 81 PRO A O 1
ATOM 664 N N . TRP A 1 82 ? 10.828 5.595 -6.151 1.00 40.34 82 TRP A N 1
ATOM 665 C CA . TRP A 1 82 ? 10.252 6.946 -6.235 1.00 40.34 82 TRP A CA 1
ATOM 666 C C . TRP A 1 82 ? 8.738 6.985 -6.485 1.00 40.34 82 TRP A C 1
ATOM 668 O O . TRP A 1 82 ? 8.214 7.944 -7.039 1.00 40.34 82 TRP A O 1
ATOM 678 N N . ARG A 1 83 ? 7.996 5.964 -6.044 1.00 54.88 83 ARG A N 1
ATOM 679 C CA . ARG A 1 83 ? 6.525 6.049 -6.011 1.00 54.88 83 ARG A CA 1
ATOM 680 C C . ARG A 1 83 ? 6.074 7.230 -5.153 1.00 54.88 83 ARG A C 1
ATOM 682 O O . ARG A 1 83 ? 6.713 7.534 -4.140 1.00 54.88 83 ARG A O 1
ATOM 689 N N . ARG A 1 84 ? 4.901 7.799 -5.468 1.00 45.84 84 ARG A N 1
ATOM 690 C CA . ARG A 1 84 ? 4.218 8.717 -4.547 1.00 45.84 84 ARG A CA 1
ATOM 691 C C . ARG A 1 84 ? 4.172 8.089 -3.142 1.00 45.84 84 ARG A C 1
ATOM 693 O O . ARG A 1 84 ? 3.917 6.884 -3.023 1.00 45.84 84 ARG A O 1
ATOM 700 N N . PRO A 1 85 ? 4.381 8.875 -2.068 1.00 45.12 85 PRO A N 1
ATOM 701 C CA . PRO A 1 85 ? 4.400 8.377 -0.688 1.00 45.12 85 PRO A CA 1
ATOM 702 C C . PRO A 1 85 ? 3.150 7.581 -0.282 1.00 45.12 85 PRO A C 1
ATOM 704 O O . PRO A 1 85 ? 3.204 6.790 0.656 1.00 45.12 85 PRO A O 1
ATOM 707 N N . HIS A 1 86 ? 2.045 7.780 -1.004 1.00 47.16 86 HIS A N 1
ATOM 708 C CA . HIS A 1 86 ? 0.733 7.200 -0.736 1.00 47.16 86 HIS A CA 1
ATOM 709 C C . HIS A 1 86 ? 0.446 5.903 -1.512 1.00 47.16 86 HIS A C 1
ATOM 711 O O . HIS A 1 86 ? -0.567 5.259 -1.255 1.00 47.16 86 HIS A O 1
ATOM 717 N N . CYS A 1 87 ? 1.334 5.454 -2.410 1.00 53.38 87 CYS A N 1
ATOM 718 C CA . CYS A 1 87 ? 1.140 4.191 -3.128 1.00 53.38 87 CYS A CA 1
ATOM 719 C C . CYS A 1 87 ? 1.576 3.017 -2.243 1.00 53.38 87 CYS A C 1
ATOM 721 O O . CYS A 1 87 ? 2.752 2.632 -2.186 1.00 53.38 87 CYS A O 1
ATOM 723 N N . VAL A 1 88 ? 0.608 2.466 -1.516 1.00 60.28 88 VAL A N 1
ATOM 724 C CA . VAL A 1 88 ? 0.786 1.366 -0.566 1.00 60.28 88 VAL A CA 1
ATOM 725 C C . VAL A 1 88 ? 0.773 0.017 -1.312 1.00 60.28 88 VAL A C 1
ATOM 727 O O . VAL A 1 88 ? -0.216 -0.723 -1.310 1.00 60.28 88 VAL A O 1
ATOM 730 N N . THR A 1 89 ? 1.885 -0.324 -1.976 1.00 67.69 89 THR A N 1
ATOM 731 C CA . THR A 1 89 ? 2.040 -1.638 -2.640 1.00 67.69 89 THR A CA 1
ATOM 732 C C . THR A 1 89 ? 1.940 -2.782 -1.631 1.00 67.69 89 THR A C 1
ATOM 734 O O . THR A 1 89 ? 2.254 -2.609 -0.448 1.00 67.69 89 THR A O 1
ATOM 737 N N . ARG A 1 90 ? 1.528 -3.978 -2.080 1.00 74.25 90 ARG A N 1
ATOM 738 C CA . ARG A 1 90 ? 1.461 -5.154 -1.194 1.00 74.25 90 ARG A CA 1
ATOM 739 C C . ARG A 1 90 ? 2.818 -5.491 -0.563 1.00 74.25 90 ARG A C 1
ATOM 741 O O . ARG A 1 90 ? 2.865 -5.826 0.621 1.00 74.25 90 ARG A O 1
ATOM 748 N N . SER A 1 91 ? 3.912 -5.285 -1.293 1.00 71.38 91 SER A N 1
ATOM 749 C CA . SER A 1 91 ? 5.271 -5.468 -0.778 1.00 71.38 91 SER A CA 1
ATOM 750 C C . SER A 1 91 ? 5.647 -4.492 0.334 1.00 71.38 91 SER A C 1
ATOM 752 O O . SER A 1 91 ? 6.096 -4.914 1.399 1.00 71.38 91 SER A O 1
ATOM 754 N N . LYS A 1 92 ? 5.384 -3.190 0.155 1.00 72.50 92 LYS A N 1
ATOM 755 C CA . LYS A 1 92 ? 5.624 -2.180 1.198 1.00 72.50 92 LYS A CA 1
ATOM 756 C C . LYS A 1 92 ? 4.818 -2.475 2.460 1.00 72.50 92 LYS A C 1
ATOM 758 O O . LYS A 1 92 ? 5.324 -2.274 3.560 1.00 72.50 92 LYS A O 1
ATOM 763 N N . ARG A 1 93 ? 3.591 -2.987 2.308 1.00 72.81 93 ARG A N 1
ATOM 764 C CA . ARG A 1 93 ? 2.757 -3.399 3.444 1.00 72.81 93 ARG A CA 1
ATOM 765 C C . ARG A 1 93 ? 3.376 -4.540 4.217 1.00 72.81 93 ARG A C 1
ATOM 767 O O . ARG A 1 93 ? 3.611 -4.397 5.411 1.00 72.81 93 ARG A O 1
ATOM 774 N N . PHE A 1 94 ? 3.663 -5.640 3.533 1.00 73.38 94 PHE A N 1
ATOM 775 C CA . PHE A 1 94 ? 4.251 -6.812 4.165 1.00 73.38 94 PHE A CA 1
ATOM 776 C C . PHE A 1 94 ? 5.574 -6.478 4.858 1.00 73.38 94 PHE A C 1
ATOM 778 O O . PHE A 1 94 ? 5.776 -6.847 6.011 1.00 73.38 94 PHE A O 1
ATOM 785 N N . GLN A 1 95 ? 6.427 -5.684 4.206 1.00 77.00 95 GLN A N 1
ATOM 786 C CA . GLN A 1 95 ? 7.668 -5.204 4.807 1.00 77.00 95 GLN A CA 1
ATOM 787 C C . GLN A 1 95 ? 7.428 -4.325 6.038 1.00 77.00 95 GLN A C 1
ATOM 789 O O . GLN A 1 95 ? 8.157 -4.463 7.014 1.00 77.00 95 GLN A O 1
ATOM 794 N N . ALA A 1 96 ? 6.437 -3.428 6.026 1.00 75.56 96 ALA A N 1
ATOM 795 C CA . ALA A 1 96 ? 6.116 -2.595 7.185 1.00 75.56 96 ALA A CA 1
ATOM 796 C C . ALA A 1 96 ? 5.613 -3.434 8.371 1.00 75.56 96 ALA A C 1
ATOM 798 O O . ALA A 1 96 ? 6.085 -3.235 9.489 1.00 75.56 96 ALA A O 1
ATOM 799 N N . PHE A 1 97 ? 4.723 -4.403 8.125 1.00 78.19 97 PHE A N 1
ATOM 800 C CA . PHE A 1 97 ? 4.253 -5.335 9.154 1.00 78.19 97 PHE A CA 1
ATOM 801 C C . PHE A 1 97 ? 5.400 -6.189 9.712 1.00 78.19 97 PHE A C 1
ATOM 803 O O . PHE A 1 97 ? 5.594 -6.218 10.925 1.00 78.19 97 PHE A O 1
ATOM 810 N N . GLY A 1 98 ? 6.219 -6.795 8.846 1.00 78.25 98 GLY A N 1
ATOM 811 C CA . GLY A 1 98 ? 7.360 -7.612 9.271 1.00 78.25 98 GLY A CA 1
ATOM 812 C C . GLY A 1 98 ? 8.441 -6.812 10.008 1.00 78.25 98 GLY A C 1
ATOM 813 O O . GLY A 1 98 ? 8.990 -7.283 11.003 1.00 78.25 98 GLY A O 1
ATOM 814 N N . LYS A 1 99 ? 8.729 -5.574 9.578 1.00 74.75 99 LYS A N 1
ATOM 815 C CA . LYS A 1 99 ? 9.666 -4.680 10.282 1.00 74.75 99 LYS A CA 1
ATOM 816 C C . LYS A 1 99 ? 9.144 -4.284 11.656 1.00 74.75 99 LYS A C 1
ATOM 818 O O . LYS A 1 99 ? 9.905 -4.350 12.610 1.00 74.75 99 LYS A O 1
ATOM 823 N N . ALA A 1 100 ? 7.872 -3.909 11.771 1.00 75.06 100 ALA A N 1
ATOM 824 C CA . ALA A 1 100 ? 7.282 -3.526 13.051 1.00 75.06 100 ALA A CA 1
ATOM 825 C C . ALA A 1 100 ? 7.158 -4.702 14.034 1.00 75.06 100 ALA A C 1
ATOM 827 O O . ALA A 1 100 ? 7.219 -4.499 15.247 1.00 75.06 100 ALA A O 1
ATOM 828 N N . GLU A 1 101 ? 7.026 -5.929 13.531 1.00 76.62 101 GLU A N 1
ATOM 829 C CA . GLU A 1 101 ? 7.042 -7.131 14.363 1.00 76.62 101 GLU A CA 1
ATOM 830 C C . GLU A 1 101 ? 8.444 -7.434 14.921 1.00 76.62 101 GLU A C 1
ATOM 832 O O . GLU A 1 101 ? 8.574 -7.728 16.114 1.00 76.62 101 GLU A O 1
ATOM 837 N N . ASN A 1 102 ? 9.482 -7.285 14.088 1.00 75.62 102 ASN A N 1
ATOM 838 C CA . ASN A 1 102 ? 10.874 -7.605 14.427 1.00 75.62 102 ASN A CA 1
ATOM 839 C C . ASN A 1 102 ? 11.623 -6.481 15.167 1.00 75.62 102 ASN A C 1
ATOM 841 O O . ASN A 1 102 ? 12.431 -6.763 16.050 1.00 75.62 102 ASN A O 1
ATOM 845 N N . ASP A 1 103 ? 11.373 -5.218 14.822 1.00 75.56 103 ASP A N 1
ATOM 846 C CA . ASP A 1 103 ? 12.059 -4.040 15.359 1.00 75.56 103 ASP A CA 1
ATOM 847 C C . ASP A 1 103 ? 11.035 -2.954 15.720 1.00 75.56 103 ASP A C 1
ATOM 849 O O . ASP A 1 103 ? 10.472 -2.268 14.864 1.00 75.56 103 ASP A O 1
ATOM 853 N N . ARG A 1 104 ? 10.785 -2.803 17.025 1.00 73.50 104 ARG A N 1
ATOM 854 C CA . ARG A 1 104 ? 9.754 -1.916 17.593 1.00 73.50 104 ARG A CA 1
ATOM 855 C C . ARG A 1 104 ? 10.257 -0.503 17.864 1.00 73.50 104 ARG A C 1
ATOM 857 O O . ARG A 1 104 ? 9.897 0.110 18.868 1.00 73.50 104 ARG A O 1
ATOM 864 N N . ASN A 1 105 ? 11.116 0.003 16.995 1.00 83.75 105 ASN A N 1
ATOM 865 C CA . ASN A 1 105 ? 11.562 1.382 17.064 1.00 83.75 105 ASN A CA 1
ATOM 866 C C . ASN A 1 105 ? 10.495 2.358 16.519 1.00 83.75 105 ASN A C 1
ATOM 868 O O . ASN A 1 105 ? 9.504 1.974 15.887 1.00 83.75 105 ASN A O 1
ATOM 872 N N . GLU A 1 106 ? 10.720 3.652 16.750 1.00 83.06 106 GLU A N 1
ATOM 873 C CA . GLU A 1 106 ? 9.822 4.719 16.293 1.00 83.06 106 GLU A CA 1
ATOM 874 C C . GLU A 1 106 ? 9.702 4.763 14.757 1.00 83.06 106 GLU A C 1
ATOM 876 O O . GLU A 1 106 ? 8.640 5.081 14.225 1.00 83.06 106 GLU A O 1
ATOM 881 N N . HIS A 1 107 ? 10.747 4.376 14.017 1.00 83.62 107 HIS A N 1
ATOM 882 C CA . HIS A 1 107 ? 10.713 4.349 12.552 1.00 83.62 107 HIS A CA 1
ATOM 883 C C . HIS A 1 107 ? 9.735 3.304 12.004 1.00 83.62 107 HIS A C 1
ATOM 885 O O . HIS A 1 107 ? 8.973 3.610 11.084 1.00 83.62 107 HIS A O 1
ATOM 891 N N . SER A 1 108 ? 9.720 2.094 12.567 1.00 81.75 108 SER A N 1
ATOM 892 C CA . SER A 1 108 ? 8.766 1.043 12.201 1.00 81.75 108 SER A CA 1
ATOM 893 C C . SER A 1 108 ? 7.333 1.458 12.518 1.00 81.75 108 SER A C 1
ATOM 895 O O . SER A 1 108 ? 6.429 1.237 11.709 1.00 81.75 108 SER A O 1
ATOM 897 N N . ARG A 1 109 ? 7.127 2.129 13.660 1.00 83.81 109 ARG A N 1
ATOM 898 C CA . ARG A 1 109 ? 5.824 2.686 14.029 1.00 83.81 109 ARG A CA 1
ATOM 899 C C . ARG A 1 109 ? 5.361 3.745 13.025 1.00 83.81 109 ARG A C 1
ATOM 901 O O . ARG A 1 109 ? 4.253 3.627 12.512 1.00 83.81 109 ARG A O 1
ATOM 908 N N . ILE A 1 110 ? 6.211 4.713 12.678 1.00 82.31 110 ILE A N 1
ATOM 909 C CA . ILE A 1 110 ? 5.902 5.752 11.677 1.00 82.31 110 ILE A CA 1
ATOM 910 C C . ILE A 1 110 ? 5.582 5.129 10.312 1.00 82.31 110 ILE A C 1
ATOM 912 O O . ILE A 1 110 ? 4.668 5.581 9.623 1.00 82.31 110 ILE A O 1
ATOM 916 N N . ALA A 1 111 ? 6.317 4.095 9.894 1.00 80.81 111 ALA A N 1
ATOM 917 C CA . ALA A 1 111 ? 6.049 3.404 8.633 1.00 80.81 111 ALA A CA 1
ATOM 918 C C . ALA A 1 111 ? 4.651 2.764 8.621 1.00 80.81 111 ALA A C 1
ATOM 920 O O . ALA A 1 111 ? 3.930 2.865 7.626 1.00 80.81 111 ALA A O 1
ATOM 921 N N . LEU A 1 112 ? 4.253 2.155 9.738 1.00 81.56 112 LEU A N 1
ATOM 922 C CA . LEU A 1 112 ? 2.947 1.533 9.897 1.00 81.56 112 LEU A CA 1
ATOM 923 C C . LEU A 1 112 ? 1.821 2.581 10.023 1.00 81.56 112 LEU A C 1
ATOM 925 O O . LEU A 1 112 ? 0.781 2.440 9.387 1.00 81.56 112 LEU A O 1
ATOM 929 N N . GLU A 1 113 ? 2.044 3.692 10.728 1.00 81.38 113 GLU A N 1
ATOM 930 C CA . GLU A 1 113 ? 1.116 4.837 10.773 1.00 81.38 113 GLU A CA 1
ATOM 931 C C . GLU A 1 113 ? 0.906 5.456 9.372 1.00 81.38 113 GLU A C 1
ATOM 933 O O . GLU A 1 113 ? -0.223 5.758 8.984 1.00 81.38 113 GLU A O 1
ATOM 938 N N . ARG A 1 114 ? 1.960 5.573 8.551 1.00 80.00 114 ARG A N 1
ATOM 939 C CA . ARG A 1 114 ? 1.848 6.026 7.147 1.00 80.00 114 ARG A CA 1
ATOM 940 C C . ARG A 1 114 ? 1.044 5.060 6.279 1.00 80.00 114 ARG A C 1
ATOM 942 O O . ARG A 1 114 ? 0.270 5.496 5.430 1.00 80.00 114 ARG A O 1
ATOM 949 N N . LEU A 1 115 ? 1.213 3.758 6.496 1.00 80.19 115 LEU A N 1
ATOM 950 C CA . LEU A 1 115 ? 0.432 2.718 5.827 1.00 80.19 115 LEU A CA 1
ATOM 951 C C . LEU A 1 115 ? -1.054 2.821 6.185 1.00 80.19 115 LEU A C 1
ATOM 953 O O . LEU A 1 115 ? -1.899 2.703 5.295 1.00 80.19 115 LEU A O 1
ATOM 957 N N . TRP A 1 116 ? -1.372 3.093 7.455 1.00 83.88 116 TRP A N 1
ATOM 958 C CA . TRP A 1 116 ? -2.742 3.374 7.886 1.00 83.88 116 TRP A CA 1
ATOM 959 C C . TRP A 1 116 ? -3.314 4.593 7.169 1.00 83.88 116 TRP A C 1
ATOM 961 O O . TRP A 1 116 ? -4.379 4.499 6.567 1.00 83.88 116 TRP A O 1
ATOM 971 N N . ALA A 1 117 ? -2.580 5.708 7.155 1.00 79.69 117 ALA A N 1
ATOM 972 C CA . ALA A 1 117 ? -3.018 6.929 6.485 1.00 79.69 117 ALA A CA 1
ATOM 973 C C . ALA A 1 117 ? -3.294 6.705 4.987 1.00 79.69 117 ALA A C 1
ATOM 975 O O . ALA A 1 117 ? -4.340 7.117 4.495 1.00 79.69 117 ALA A O 1
ATOM 976 N N . GLY A 1 118 ? -2.412 5.994 4.274 1.00 76.56 118 GLY A N 1
ATOM 977 C CA . GLY A 1 118 ? -2.634 5.639 2.866 1.00 76.56 118 GLY A CA 1
ATOM 978 C C . GLY A 1 118 ? -3.819 4.687 2.655 1.00 76.56 118 GLY A C 1
ATOM 979 O O . GLY A 1 118 ? -4.532 4.793 1.662 1.00 76.56 118 GLY A O 1
ATOM 980 N N . THR A 1 119 ? -4.074 3.788 3.608 1.00 79.44 119 THR A N 1
ATOM 981 C CA . THR A 1 119 ? -5.2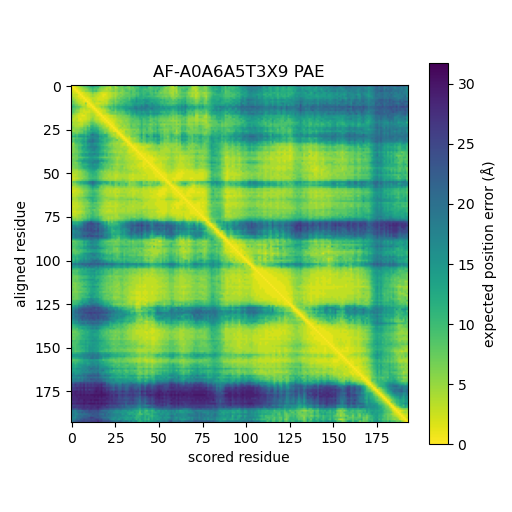50 2.905 3.583 1.00 79.44 119 THR A CA 1
ATOM 982 C C . THR A 1 119 ? -6.545 3.700 3.743 1.00 79.44 119 THR A C 1
ATOM 984 O O . THR A 1 119 ? -7.501 3.473 3.005 1.00 79.44 119 THR A O 1
ATOM 987 N N . VAL A 1 120 ? -6.578 4.649 4.683 1.00 79.50 120 VAL A N 1
ATOM 988 C CA . VAL A 1 120 ? -7.730 5.534 4.902 1.00 79.50 120 VAL A CA 1
ATOM 989 C C . VAL A 1 120 ? -7.956 6.442 3.691 1.00 79.50 120 VAL A C 1
ATOM 991 O O . VAL A 1 120 ? -9.093 6.590 3.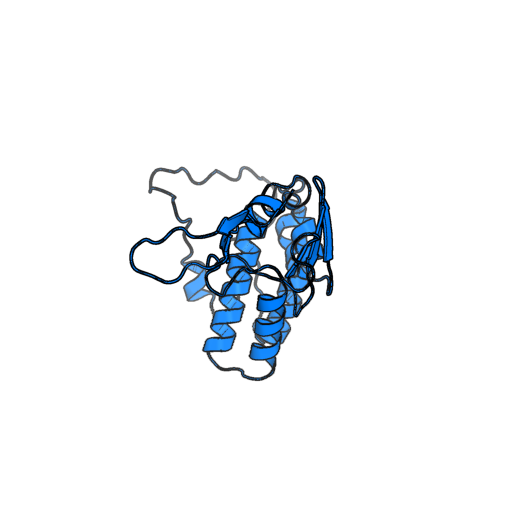254 1.00 79.50 120 VAL A O 1
ATOM 994 N N . ASP A 1 121 ? -6.901 6.995 3.095 1.00 75.81 121 ASP A N 1
ATOM 995 C CA . ASP A 1 121 ? -6.979 7.803 1.869 1.00 75.81 121 ASP A CA 1
ATOM 996 C C . ASP A 1 121 ? -7.594 7.014 0.692 1.00 75.81 121 ASP A C 1
ATOM 998 O O . ASP A 1 121 ? -8.591 7.422 0.091 1.00 75.81 121 ASP A O 1
ATOM 1002 N N . MET A 1 122 ? -7.100 5.798 0.442 1.00 74.00 122 MET A N 1
ATOM 1003 C CA . MET A 1 122 ? -7.668 4.892 -0.564 1.00 74.00 122 MET A CA 1
ATOM 1004 C C . MET A 1 122 ? -9.130 4.526 -0.268 1.00 74.00 122 MET A C 1
ATOM 1006 O O . MET A 1 122 ? -9.968 4.466 -1.162 1.00 74.00 122 MET A O 1
ATOM 1010 N N . TYR A 1 123 ? -9.461 4.294 1.000 1.00 77.25 123 TYR A N 1
ATOM 1011 C CA . TYR A 1 123 ? -10.818 3.951 1.403 1.00 77.25 123 TYR A CA 1
ATOM 1012 C C . TYR A 1 123 ? -11.798 5.121 1.252 1.00 77.25 123 TYR A C 1
ATOM 1014 O O . TYR A 1 123 ? -12.918 4.948 0.780 1.00 77.25 123 TYR A O 1
ATOM 1022 N N . THR A 1 124 ? -11.385 6.325 1.641 1.00 75.38 124 THR A N 1
ATOM 1023 C CA . THR A 1 124 ? -12.220 7.535 1.594 1.00 75.38 124 THR A CA 1
ATOM 1024 C C . THR A 1 124 ? -12.472 8.044 0.179 1.00 75.38 124 THR A C 1
ATOM 1026 O O . THR A 1 124 ? -13.490 8.696 -0.054 1.00 75.38 124 THR A O 1
ATOM 1029 N N . THR A 1 125 ? -11.597 7.710 -0.770 1.00 71.75 125 THR A N 1
ATOM 1030 C CA . THR A 1 125 ? -11.801 7.973 -2.202 1.00 71.75 125 THR A CA 1
ATOM 1031 C C . THR A 1 125 ? -12.736 6.957 -2.874 1.00 71.75 125 THR A C 1
ATOM 1033 O O . THR A 1 125 ? -13.206 7.202 -3.986 1.00 71.75 125 THR A O 1
ATOM 1036 N N . CYS A 1 126 ? -13.078 5.850 -2.204 1.00 74.00 126 CYS A N 1
ATOM 1037 C CA . CYS A 1 126 ? -14.047 4.881 -2.711 1.00 74.00 126 CYS A CA 1
ATOM 1038 C C . CYS A 1 126 ? -15.491 5.408 -2.645 1.00 74.00 126 CYS A C 1
ATOM 1040 O O . CYS A 1 126 ? -15.898 6.129 -1.733 1.00 74.00 126 CYS A O 1
ATOM 1042 N N . ASN A 1 127 ? -16.323 4.947 -3.576 1.00 69.75 127 ASN A N 1
ATOM 1043 C CA . ASN A 1 127 ? -17.761 5.138 -3.541 1.00 69.75 127 ASN A CA 1
ATOM 1044 C C . ASN A 1 127 ? -18.396 4.215 -2.484 1.00 69.75 127 ASN A C 1
ATOM 1046 O O . ASN A 1 127 ? -18.578 3.006 -2.677 1.00 69.75 127 ASN A O 1
ATOM 1050 N N . LEU A 1 128 ? -18.744 4.802 -1.343 1.00 65.44 128 LEU A N 1
ATOM 1051 C CA . LEU A 1 128 ? -19.474 4.142 -0.266 1.00 65.44 128 LEU A CA 1
ATOM 1052 C C . LEU A 1 128 ? -20.942 3.952 -0.672 1.00 65.44 128 LEU A C 1
ATOM 1054 O O . LEU A 1 128 ? -21.796 4.768 -0.332 1.00 65.44 128 LEU A O 1
ATOM 1058 N N . MET A 1 129 ? -21.248 2.855 -1.377 1.00 55.53 129 MET A N 1
ATOM 1059 C CA . MET A 1 129 ? -22.637 2.493 -1.711 1.00 55.53 129 MET A CA 1
ATOM 1060 C C . MET A 1 129 ? -23.519 2.370 -0.460 1.00 55.53 129 MET A C 1
ATOM 1062 O O . MET A 1 129 ? -24.676 2.783 -0.483 1.00 55.53 129 MET A O 1
ATOM 1066 N N . TYR A 1 130 ? -22.964 1.856 0.642 1.00 60.59 130 TYR A N 1
ATOM 1067 C CA . TYR A 1 130 ? -23.657 1.749 1.920 1.00 60.59 130 TYR A CA 1
ATOM 1068 C C . TYR A 1 130 ? -22.858 2.445 3.011 1.00 60.59 130 TYR A C 1
ATOM 1070 O O . TYR A 1 130 ? -21.762 2.038 3.387 1.00 60.59 130 TYR A O 1
ATOM 1078 N N . ALA A 1 131 ? -23.440 3.503 3.570 1.00 60.12 131 ALA A N 1
ATOM 1079 C CA . ALA A 1 131 ? -22.817 4.261 4.648 1.00 60.12 131 ALA A CA 1
ATOM 1080 C C . ALA A 1 131 ? -22.635 3.456 5.953 1.00 60.12 131 ALA A C 1
ATOM 1082 O O . ALA A 1 131 ? -21.936 3.923 6.849 1.00 60.12 131 ALA A O 1
ATOM 1083 N N . SER A 1 132 ? -23.264 2.280 6.075 1.00 62.19 132 SER A N 1
ATOM 1084 C CA . SER A 1 132 ? -23.051 1.315 7.163 1.00 62.19 132 SER A CA 1
ATOM 1085 C C . SER A 1 132 ? -21.689 0.623 7.092 1.00 62.19 132 SER A C 1
ATOM 1087 O O . SER A 1 132 ? -21.155 0.231 8.126 1.00 62.19 132 SER A O 1
ATOM 1089 N N . ASP A 1 133 ? -21.092 0.524 5.903 1.00 62.97 133 ASP A N 1
ATOM 1090 C CA . ASP A 1 133 ? -19.874 -0.268 5.686 1.00 62.97 133 ASP A CA 1
ATOM 1091 C C . ASP A 1 133 ? -18.593 0.518 5.990 1.00 62.97 133 ASP A C 1
ATOM 1093 O O . ASP A 1 133 ? -17.495 -0.035 5.905 1.00 62.97 133 ASP A O 1
ATOM 1097 N N . LYS A 1 134 ? -18.750 1.784 6.413 1.00 67.75 134 LYS A N 1
ATOM 1098 C CA . LYS A 1 134 ? -17.692 2.783 6.626 1.00 67.75 134 LYS A CA 1
ATOM 1099 C C . LYS A 1 134 ? -16.515 2.275 7.461 1.00 67.75 134 LYS A C 1
ATOM 1101 O O . LYS A 1 134 ? -15.369 2.583 7.174 1.00 67.75 134 LYS A O 1
ATOM 1106 N N . LEU A 1 135 ? -16.802 1.517 8.519 1.00 69.31 135 LEU A N 1
ATOM 1107 C CA . LEU A 1 135 ? -15.774 0.995 9.428 1.00 69.31 135 LEU A CA 1
ATOM 1108 C C . LEU A 1 135 ? -15.553 -0.511 9.279 1.00 69.31 135 LEU A C 1
ATOM 1110 O O . LEU A 1 135 ? -14.515 -1.025 9.695 1.00 69.31 135 LEU A O 1
ATOM 1114 N N . VAL A 1 136 ? -16.508 -1.228 8.685 1.00 70.75 136 VAL A N 1
ATOM 1115 C CA . VAL A 1 136 ? -16.454 -2.691 8.568 1.00 70.75 136 VAL A CA 1
ATOM 1116 C C . VAL A 1 136 ? -15.324 -3.101 7.632 1.00 70.75 136 VAL A C 1
ATOM 1118 O O . VAL A 1 136 ? -14.515 -3.950 8.003 1.00 70.75 136 VAL A O 1
ATOM 1121 N N . ALA A 1 137 ? -15.201 -2.429 6.487 1.00 68.75 137 ALA A N 1
ATOM 1122 C CA . ALA A 1 137 ? -14.173 -2.719 5.489 1.00 68.75 137 ALA A CA 1
ATOM 1123 C C . ALA A 1 137 ? -12.734 -2.482 5.995 1.00 68.75 137 ALA A C 1
ATOM 1125 O O . ALA A 1 137 ? -11.789 -3.127 5.548 1.00 68.75 137 ALA A O 1
ATOM 1126 N N . LEU A 1 138 ? -12.551 -1.587 6.969 1.00 79.56 138 LEU A N 1
ATOM 1127 C CA . LEU A 1 138 ? -11.242 -1.330 7.574 1.00 79.56 138 LEU A CA 1
ATOM 1128 C C . LEU A 1 138 ? -10.974 -2.191 8.813 1.00 79.56 138 LEU A C 1
ATOM 1130 O O . LEU A 1 138 ? -9.833 -2.287 9.257 1.00 79.56 138 LEU A O 1
ATOM 1134 N N . SER A 1 139 ? -11.996 -2.848 9.369 1.00 82.12 139 SER A N 1
ATOM 1135 C CA . SER A 1 139 ? -11.902 -3.547 10.655 1.00 82.12 139 SER A CA 1
ATOM 1136 C C . SER A 1 139 ? -10.895 -4.701 10.658 1.00 82.12 139 SER A C 1
ATOM 1138 O O . SER A 1 139 ? -10.211 -4.911 11.659 1.00 82.12 139 SER A O 1
ATOM 1140 N N . GLY A 1 140 ? -10.765 -5.434 9.548 1.00 82.44 140 GLY A N 1
ATOM 1141 C CA . GLY A 1 140 ? -9.783 -6.513 9.421 1.00 82.44 140 GLY A CA 1
ATOM 1142 C C . GLY A 1 140 ? -8.344 -5.992 9.444 1.00 82.44 140 GLY A C 1
ATOM 1143 O O . GLY A 1 140 ? -7.497 -6.537 10.147 1.00 82.44 140 GLY A O 1
ATOM 1144 N N . ILE A 1 141 ? -8.093 -4.888 8.738 1.00 82.94 141 ILE A N 1
ATOM 1145 C CA . ILE A 1 141 ? -6.777 -4.240 8.671 1.00 82.94 141 ILE A CA 1
ATOM 1146 C C . ILE A 1 141 ? -6.444 -3.591 10.016 1.00 82.94 141 ILE A C 1
ATOM 1148 O O . ILE A 1 141 ? -5.350 -3.784 10.538 1.00 82.94 141 ILE A O 1
ATOM 1152 N N . ALA A 1 142 ? -7.412 -2.892 10.616 1.00 87.81 142 ALA A N 1
ATOM 1153 C CA . ALA A 1 142 ? -7.263 -2.269 11.924 1.00 87.81 142 ALA A CA 1
ATOM 1154 C C . ALA A 1 142 ? -6.899 -3.296 13.006 1.00 87.81 142 ALA A C 1
ATOM 1156 O O . ALA A 1 142 ? -6.004 -3.039 13.801 1.00 87.81 142 ALA A O 1
ATOM 1157 N N . LYS A 1 143 ? -7.521 -4.485 12.998 1.00 87.88 143 LYS A N 1
ATOM 1158 C CA . LYS A 1 143 ? -7.184 -5.578 13.928 1.00 87.88 143 LYS A CA 1
ATOM 1159 C C . LYS A 1 143 ? -5.758 -6.091 13.747 1.00 87.88 143 LYS A C 1
ATOM 1161 O O . LYS A 1 143 ? -5.072 -6.319 14.740 1.00 87.88 143 LYS A O 1
ATOM 1166 N N . LEU A 1 144 ? -5.314 -6.274 12.501 1.00 84.81 144 LEU A N 1
ATOM 1167 C CA . LEU A 1 144 ? -3.941 -6.694 12.212 1.00 84.81 144 LEU A CA 1
ATOM 1168 C C . LEU A 1 144 ? -2.942 -5.652 12.736 1.00 84.81 144 LEU A C 1
ATOM 1170 O O . LEU A 1 144 ? -1.978 -5.982 13.418 1.00 84.81 144 LEU A O 1
ATOM 1174 N N . MET A 1 145 ? -3.224 -4.377 12.483 1.00 86.94 145 MET A N 1
ATOM 1175 C CA . MET A 1 145 ? -2.395 -3.265 12.933 1.00 86.94 145 MET A CA 1
ATOM 1176 C C . MET A 1 145 ? -2.407 -3.070 14.450 1.00 86.94 145 MET A C 1
ATOM 1178 O O . MET A 1 145 ? -1.353 -2.808 15.012 1.00 86.94 145 MET A O 1
ATOM 1182 N N . GLU A 1 146 ? -3.545 -3.238 15.125 1.00 89.56 146 GLU A N 1
ATOM 1183 C CA . GLU A 1 146 ? -3.659 -3.195 16.592 1.00 89.56 146 GLU A CA 1
ATOM 1184 C C . GLU A 1 146 ? -2.750 -4.241 17.253 1.00 89.56 146 GLU A C 1
ATOM 1186 O O . GLU A 1 146 ? -2.060 -3.938 18.229 1.00 89.56 146 GLU A O 1
ATOM 1191 N N . GLN A 1 147 ? -2.665 -5.447 16.678 1.00 87.31 147 GLN A N 1
ATOM 1192 C CA . GLN A 1 147 ? -1.753 -6.494 17.150 1.00 87.31 147 GLN A CA 1
ATOM 1193 C C . GLN A 1 147 ? -0.281 -6.106 16.960 1.00 87.31 147 GLN A C 1
ATOM 1195 O O . GLN A 1 147 ? 0.518 -6.258 17.887 1.00 87.31 147 GLN A O 1
ATOM 1200 N N . THR A 1 148 ? 0.077 -5.570 15.790 1.00 85.50 148 THR A N 1
ATOM 1201 C CA . THR A 1 148 ? 1.459 -5.180 15.473 1.00 85.50 148 THR A CA 1
ATOM 1202 C C . THR A 1 148 ? 1.912 -3.938 16.251 1.00 85.50 148 THR A C 1
ATOM 1204 O O . THR A 1 148 ? 2.997 -3.934 16.828 1.00 85.50 148 THR A O 1
ATOM 1207 N N . LEU A 1 149 ? 1.075 -2.896 16.323 1.00 85.62 149 LEU A N 1
ATOM 1208 C CA . LEU A 1 149 ? 1.343 -1.645 17.047 1.00 85.62 149 LEU A CA 1
ATOM 1209 C C . LEU A 1 149 ? 1.243 -1.803 18.566 1.00 85.62 149 LEU A C 1
ATOM 1211 O O . LEU A 1 149 ? 1.741 -0.942 19.293 1.00 85.62 149 LEU A O 1
ATOM 1215 N N . ARG A 1 150 ? 0.576 -2.864 19.047 1.00 86.62 150 ARG A N 1
ATOM 1216 C CA . ARG A 1 150 ? 0.168 -3.027 20.453 1.00 86.62 150 ARG A CA 1
ATOM 1217 C C . ARG A 1 150 ? -0.555 -1.788 20.985 1.00 86.62 150 ARG A C 1
ATOM 1219 O O . ARG A 1 150 ? -0.379 -1.392 22.137 1.00 86.62 150 ARG A O 1
ATOM 1226 N N . ASP A 1 151 ? -1.352 -1.170 20.122 1.00 89.06 151 ASP A N 1
ATOM 1227 C CA . ASP A 1 151 ? -2.092 0.051 20.402 1.00 89.06 151 ASP A CA 1
ATOM 1228 C C . ASP A 1 151 ? -3.565 -0.172 20.101 1.00 89.06 151 ASP A C 1
ATOM 1230 O O . ASP A 1 151 ? -3.919 -0.888 19.169 1.00 89.06 151 ASP A O 1
ATOM 1234 N N . LYS A 1 152 ? -4.429 0.449 20.895 1.00 90.69 152 LYS A N 1
ATOM 1235 C CA . LYS A 1 152 ? -5.862 0.212 20.801 1.00 90.69 152 LYS A CA 1
ATOM 1236 C C . LYS A 1 152 ? -6.455 1.037 19.668 1.00 90.69 152 LYS A C 1
ATOM 1238 O O . LYS A 1 152 ? -6.330 2.264 19.676 1.00 90.69 152 LYS A O 1
ATOM 1243 N N . TYR A 1 153 ? -7.152 0.371 18.752 1.00 88.00 153 TYR A N 1
ATOM 1244 C CA . TYR A 1 153 ? -7.904 1.044 17.702 1.00 88.00 153 TYR A CA 1
ATOM 1245 C C . TYR A 1 153 ? -9.199 1.651 18.262 1.00 88.00 153 TYR A C 1
ATOM 1247 O O . TYR A 1 153 ? -10.007 0.982 18.912 1.00 88.00 153 TYR A O 1
ATOM 1255 N N . CYS A 1 154 ? -9.406 2.937 18.003 1.00 86.31 154 CYS A N 1
ATOM 1256 C CA . CYS A 1 154 ? -10.496 3.749 18.525 1.00 86.31 154 CYS A CA 1
ATOM 1257 C C . CYS A 1 154 ? -11.180 4.490 17.370 1.00 86.31 154 CYS A C 1
ATOM 1259 O O . CYS A 1 154 ? -10.887 5.656 17.123 1.00 86.31 154 CYS A O 1
ATOM 1261 N N . ALA A 1 155 ? -12.096 3.808 16.672 1.00 77.19 155 ALA A N 1
ATOM 1262 C CA . ALA A 1 155 ? -12.980 4.399 15.657 1.00 77.19 155 ALA A CA 1
ATOM 1263 C C . ALA A 1 155 ? -12.262 5.325 14.647 1.00 77.19 155 ALA A C 1
ATOM 1265 O O . ALA A 1 155 ? -12.685 6.457 14.443 1.00 77.19 155 ALA A O 1
ATOM 1266 N N . GLY A 1 156 ? -11.172 4.844 14.042 1.00 78.56 156 GLY A N 1
ATOM 1267 C CA . GLY A 1 156 ? -10.369 5.575 13.047 1.00 78.56 156 GLY A CA 1
ATOM 1268 C C . GLY A 1 156 ? -8.949 5.900 13.512 1.00 78.56 156 GLY A C 1
ATOM 1269 O O . GLY A 1 156 ? -8.062 6.078 12.679 1.00 78.56 156 GLY A O 1
ATOM 1270 N N . PHE A 1 157 ? -8.726 5.905 14.828 1.00 85.38 157 PHE A N 1
ATOM 1271 C CA . PHE A 1 157 ? -7.517 6.442 15.452 1.00 85.38 157 PHE A CA 1
ATOM 1272 C C . PHE A 1 157 ? -6.822 5.452 16.379 1.00 85.38 157 PHE A C 1
ATOM 1274 O O . PHE A 1 157 ? -7.428 4.486 16.849 1.00 85.38 157 PHE A O 1
ATOM 1281 N N . TRP A 1 158 ? -5.560 5.724 16.688 1.00 89.00 158 TRP A N 1
ATOM 1282 C CA . TRP A 1 158 ? -4.752 4.930 17.608 1.00 89.00 158 TRP A CA 1
ATOM 1283 C C . TRP A 1 158 ? -4.725 5.590 18.989 1.00 89.00 158 TRP A C 1
ATOM 1285 O O . TRP A 1 158 ? -4.425 6.778 19.120 1.00 89.00 158 TRP A O 1
ATOM 1295 N N . LYS A 1 159 ? -5.039 4.837 20.054 1.00 89.44 159 LYS A N 1
ATOM 1296 C CA . LYS A 1 159 ? -5.214 5.389 21.411 1.00 89.44 159 LYS A CA 1
ATOM 1297 C C . LYS A 1 159 ? -4.014 6.218 21.881 1.00 89.44 159 LYS A C 1
ATOM 1299 O O . LYS A 1 159 ? -4.220 7.261 22.499 1.00 89.44 159 LYS A O 1
ATOM 1304 N N . SER A 1 160 ? -2.784 5.787 21.598 1.00 88.06 160 SER A N 1
ATOM 1305 C CA . SER A 1 160 ? -1.577 6.524 22.011 1.00 88.06 160 SER A CA 1
ATOM 1306 C C . SER A 1 160 ? -1.357 7.851 21.269 1.00 88.06 160 SER A C 1
ATOM 1308 O O . SER A 1 160 ? -0.627 8.708 21.763 1.00 88.06 160 SER A O 1
ATOM 1310 N N . ARG A 1 161 ? -2.008 8.048 20.115 1.00 84.44 161 ARG A N 1
ATOM 1311 C CA . ARG A 1 161 ? -1.866 9.220 19.236 1.00 84.44 161 ARG A CA 1
ATOM 1312 C C . ARG A 1 161 ? -3.120 10.085 19.173 1.00 84.44 161 ARG A C 1
ATOM 1314 O O . ARG A 1 161 ? -3.161 11.030 18.392 1.00 84.44 161 ARG A O 1
ATOM 1321 N N . LEU A 1 162 ? -4.119 9.831 20.019 1.00 85.50 162 LEU A N 1
ATOM 1322 C CA . LEU A 1 162 ? -5.379 10.579 19.999 1.00 85.50 162 LEU A CA 1
ATOM 1323 C C . LEU A 1 162 ? -5.177 12.096 20.046 1.00 85.50 162 LEU A C 1
ATOM 1325 O O . LEU A 1 162 ? -5.847 12.808 19.312 1.00 85.50 162 LEU A O 1
ATOM 1329 N N . THR A 1 163 ? -4.251 12.606 20.862 1.00 83.50 163 THR A N 1
ATOM 1330 C CA . THR A 1 163 ? -4.002 14.055 20.960 1.00 83.50 163 THR A CA 1
ATOM 1331 C C . THR A 1 163 ? -3.487 14.658 19.655 1.00 83.50 163 THR A C 1
ATOM 1333 O O . THR A 1 163 ? -3.899 15.755 19.291 1.00 83.50 163 THR A O 1
ATOM 1336 N N . THR A 1 164 ? -2.618 13.944 18.937 1.00 81.50 164 THR A N 1
ATOM 1337 C CA . THR A 1 164 ? -2.086 14.370 17.637 1.00 81.50 164 THR A CA 1
ATOM 1338 C C . THR A 1 164 ? -3.093 14.162 16.512 1.00 81.50 164 THR A C 1
ATOM 1340 O O . THR A 1 164 ? -3.244 15.022 15.651 1.00 81.50 164 THR A O 1
ATOM 1343 N N . GLU A 1 165 ? -3.821 13.047 16.530 1.00 79.81 165 GLU A N 1
ATOM 1344 C CA . GLU A 1 165 ? -4.735 12.672 15.454 1.00 79.81 165 GLU A CA 1
ATOM 1345 C C . GLU A 1 165 ? -6.076 13.415 15.528 1.00 79.81 165 GLU A C 1
ATOM 1347 O O . GLU A 1 165 ? -6.679 13.688 14.496 1.00 79.81 165 GLU A O 1
ATOM 1352 N N . LEU A 1 166 ? -6.512 13.848 16.718 1.00 81.19 166 LEU A N 1
ATOM 1353 C CA . LEU A 1 166 ? -7.663 14.747 16.884 1.00 81.19 166 LEU A CA 1
ATOM 1354 C C . LEU A 1 166 ? -7.450 16.126 16.238 1.00 81.19 166 LEU A C 1
ATOM 1356 O O . LEU A 1 166 ? -8.427 16.825 15.977 1.00 81.19 166 LEU A O 1
ATOM 1360 N N . GLY A 1 167 ? -6.199 16.509 15.963 1.00 78.00 167 GLY A N 1
ATOM 1361 C CA . GLY A 1 167 ? -5.836 17.733 15.246 1.00 78.00 167 GLY A CA 1
ATOM 1362 C C . GLY A 1 167 ? -5.931 17.631 13.719 1.00 78.00 167 GLY A C 1
ATOM 1363 O O . GLY A 1 167 ? -5.430 18.518 13.028 1.00 78.00 167 GLY A O 1
ATOM 1364 N N . TRP A 1 168 ? -6.516 16.555 13.179 1.00 73.75 168 TRP A N 1
ATOM 1365 C CA . TRP A 1 168 ? -6.642 16.337 11.738 1.00 73.75 168 TRP A CA 1
ATOM 1366 C C . TRP A 1 168 ? -7.344 17.502 11.022 1.00 73.75 168 TRP A C 1
ATOM 1368 O O . TRP A 1 168 ? -8.224 18.182 11.555 1.00 73.75 168 TRP A O 1
ATOM 1378 N N . SER A 1 169 ? -6.961 17.718 9.766 1.00 69.94 169 SER A N 1
ATOM 1379 C CA . SER A 1 169 ? -7.585 18.702 8.885 1.00 69.94 169 SER A CA 1
ATOM 1380 C C . SER A 1 169 ? -7.698 18.140 7.473 1.00 69.94 169 SER A C 1
ATOM 1382 O O . SER A 1 169 ? -6.935 17.257 7.081 1.00 69.94 169 SER A O 1
ATOM 1384 N N . VAL A 1 170 ? -8.670 18.633 6.705 1.00 66.81 170 VAL A N 1
ATOM 1385 C CA . VAL A 1 170 ? -8.832 18.241 5.302 1.00 66.81 170 VAL A CA 1
ATOM 1386 C C . VAL A 1 170 ? -7.903 19.103 4.454 1.00 66.81 170 VAL A C 1
ATOM 1388 O O . VAL A 1 170 ? -8.108 20.313 4.323 1.00 66.81 170 VAL A O 1
ATOM 1391 N N . ILE A 1 171 ? -6.878 18.489 3.869 1.00 60.66 171 ILE A N 1
ATOM 1392 C CA . ILE A 1 171 ? -5.954 19.168 2.956 1.00 60.66 171 ILE A CA 1
ATOM 1393 C C . ILE A 1 171 ? -6.744 19.650 1.728 1.00 60.66 171 ILE A C 1
ATOM 1395 O O . ILE A 1 171 ? -7.520 18.898 1.147 1.00 60.66 171 ILE A O 1
ATOM 1399 N N . GLY A 1 172 ? -6.585 20.923 1.354 1.00 55.31 172 GLY A N 1
ATOM 1400 C CA . GLY A 1 172 ? -7.312 21.539 0.233 1.00 55.31 172 GLY A CA 1
ATOM 1401 C C . GLY A 1 172 ? -8.662 22.161 0.603 1.00 55.31 172 GLY A C 1
ATOM 1402 O O . GLY A 1 172 ? -9.288 22.803 -0.241 1.00 55.31 172 GLY A O 1
ATOM 1403 N N . SER A 1 173 ? -9.094 22.053 1.864 1.00 47.59 173 SER A N 1
ATOM 1404 C CA . SER A 1 173 ? -10.218 22.851 2.343 1.00 47.59 173 SER A CA 1
ATOM 1405 C C . SER A 1 173 ? -9.757 24.286 2.620 1.00 47.59 173 SER A C 1
ATOM 1407 O O . SER A 1 173 ? -9.065 24.576 3.593 1.00 47.59 173 SER A O 1
ATOM 1409 N N . THR A 1 174 ? -10.116 25.219 1.737 1.00 48.16 174 THR A N 1
ATOM 1410 C CA . THR A 1 174 ? -10.065 26.642 2.091 1.00 48.16 174 THR A CA 1
ATOM 1411 C C . THR A 1 174 ? -11.020 26.874 3.273 1.00 48.16 174 THR A C 1
ATOM 1413 O O . THR A 1 174 ? -12.009 26.144 3.412 1.00 48.16 174 THR A O 1
ATOM 1416 N N . PRO A 1 175 ? -10.814 27.903 4.113 1.00 50.22 175 PRO A N 1
ATOM 1417 C CA . PRO A 1 175 ? -11.725 28.198 5.225 1.00 50.22 175 PRO A CA 1
ATOM 1418 C C . PRO A 1 175 ? -13.200 28.393 4.802 1.00 50.22 175 PRO A C 1
ATOM 1420 O O . PRO A 1 175 ? -14.091 28.399 5.648 1.00 50.22 175 PRO A O 1
ATOM 1423 N N . PHE A 1 176 ? -13.468 28.522 3.495 1.00 47.50 176 PHE A N 1
ATOM 1424 C CA . PHE A 1 176 ? -14.787 28.693 2.888 1.00 47.50 176 PHE A CA 1
ATOM 1425 C C . PHE A 1 176 ? -15.389 27.433 2.250 1.00 47.50 176 PHE A C 1
ATOM 1427 O O . PHE A 1 176 ? -16.574 27.449 1.904 1.00 47.50 176 PHE A O 1
ATOM 1434 N N . SER A 1 177 ? -14.646 26.330 2.109 1.00 48.84 177 SER A N 1
ATOM 1435 C CA . SER A 1 177 ? -15.255 25.052 1.718 1.00 48.84 177 SER A CA 1
ATOM 1436 C C . SER A 1 177 ? -16.115 24.542 2.871 1.00 48.84 177 SER A C 1
ATOM 1438 O O . SER A 1 177 ? -15.625 23.985 3.851 1.00 48.84 177 SER A O 1
ATOM 1440 N N . ARG A 1 178 ? -17.423 24.816 2.772 1.00 44.81 178 ARG A N 1
ATOM 1441 C CA . ARG A 1 178 ? -18.458 24.376 3.712 1.00 44.81 178 ARG A CA 1
ATOM 1442 C C . ARG A 1 178 ? -18.201 22.920 4.085 1.00 44.81 178 ARG A C 1
ATOM 1444 O O . ARG A 1 178 ? -18.256 22.058 3.211 1.00 44.81 178 ARG A O 1
ATOM 1451 N N . ARG A 1 179 ? -17.995 22.646 5.381 1.00 51.03 179 ARG A N 1
ATOM 1452 C CA . ARG A 1 179 ? -18.186 21.297 5.931 1.00 51.03 179 ARG A CA 1
ATOM 1453 C C . ARG A 1 179 ? -19.504 20.790 5.364 1.00 51.03 179 ARG A C 1
ATOM 1455 O O . ARG A 1 179 ? -20.547 21.395 5.625 1.00 51.03 179 ARG A O 1
ATOM 1462 N N . VAL A 1 180 ? -19.446 19.745 4.543 1.00 50.81 180 VAL A N 1
ATOM 1463 C CA . VAL A 1 180 ? -20.646 19.077 4.050 1.00 50.81 180 VAL A CA 1
ATOM 1464 C C . VAL A 1 180 ? -21.440 18.708 5.296 1.00 50.81 180 VAL A C 1
ATOM 1466 O O . VAL A 1 180 ? -20.970 17.937 6.130 1.00 50.81 180 VAL A O 1
ATOM 1469 N N . LYS A 1 181 ? -22.602 19.343 5.488 1.00 48.38 181 LYS A N 1
ATOM 1470 C CA . LYS A 1 181 ? -23.517 18.972 6.564 1.00 48.38 181 LYS A CA 1
ATOM 1471 C C . LYS A 1 181 ? -23.914 17.528 6.299 1.00 48.38 181 LYS A C 1
ATOM 1473 O O . LYS A 1 181 ? -24.680 17.253 5.378 1.00 48.38 181 LYS A O 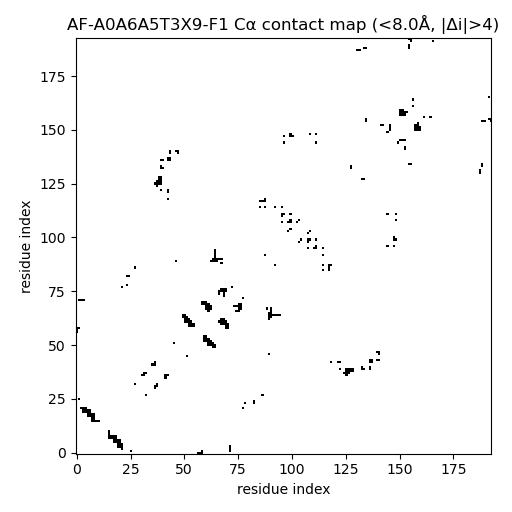1
ATOM 1478 N N . ILE A 1 182 ? -23.364 16.608 7.083 1.00 54.28 182 ILE A N 1
ATOM 1479 C CA . ILE A 1 182 ? -23.781 15.212 7.072 1.00 54.28 182 ILE A CA 1
ATOM 1480 C C . ILE A 1 182 ? -25.170 15.191 7.716 1.00 54.28 182 ILE A C 1
ATOM 1482 O O . ILE A 1 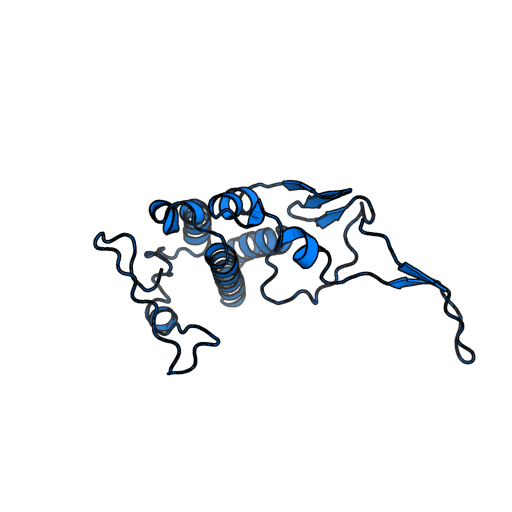182 ? -25.307 15.067 8.928 1.00 54.28 182 ILE A O 1
ATOM 1486 N N . ASN A 1 183 ? -26.210 15.365 6.900 1.00 46.34 183 ASN A N 1
ATOM 1487 C CA . ASN A 1 183 ? -27.615 15.297 7.306 1.00 46.34 183 ASN A CA 1
ATOM 1488 C C . ASN A 1 183 ? -28.060 13.833 7.499 1.00 46.34 183 ASN A C 1
ATOM 1490 O O . ASN A 1 183 ? -29.072 13.402 6.953 1.00 46.34 183 ASN A O 1
ATOM 1494 N N . SER A 1 184 ? -27.285 13.039 8.239 1.00 56.31 184 SER A N 1
ATOM 1495 C CA . SER A 1 184 ? -27.714 11.711 8.675 1.00 56.31 184 SER A CA 1
ATOM 1496 C C . SER A 1 184 ? -28.356 11.854 10.048 1.00 56.31 184 SER A C 1
ATOM 1498 O O . SER A 1 184 ? -27.672 12.171 11.015 1.00 56.31 184 SER A O 1
ATOM 1500 N N . THR A 1 185 ? -29.662 11.613 10.150 1.00 62.88 185 THR A N 1
ATOM 1501 C CA . THR A 1 185 ? -30.380 11.557 11.437 1.00 62.88 185 THR A CA 1
ATOM 1502 C C . THR A 1 185 ? -29.966 10.352 12.288 1.00 62.88 185 THR A C 1
ATOM 1504 O O . THR A 1 185 ? -30.228 10.320 13.486 1.00 62.88 185 THR A O 1
ATOM 1507 N N . THR A 1 186 ? -29.286 9.369 11.691 1.00 71.00 186 THR A N 1
ATOM 1508 C CA . THR A 1 186 ? -28.757 8.180 12.367 1.00 71.00 186 THR A CA 1
ATOM 1509 C C . THR A 1 186 ? -27.264 8.351 12.645 1.00 71.00 186 THR A C 1
ATOM 1511 O O . THR A 1 186 ? -26.489 8.612 11.718 1.00 71.00 186 THR A O 1
ATOM 1514 N N . TYR A 1 187 ? -26.849 8.178 13.904 1.00 67.94 187 TYR A N 1
ATOM 1515 C CA . TYR A 1 187 ? -25.434 8.070 14.270 1.00 67.94 187 TYR A CA 1
ATOM 1516 C C . TYR A 1 187 ? -24.835 6.807 13.638 1.00 67.94 187 TYR A C 1
ATOM 1518 O O . TYR A 1 187 ? -25.433 5.737 13.709 1.00 67.94 187 TYR A O 1
ATOM 1526 N N . ARG A 1 188 ? -23.674 6.934 12.992 1.00 69.31 188 ARG A N 1
ATOM 1527 C CA . ARG A 1 188 ? -23.033 5.833 12.243 1.00 69.31 188 ARG A CA 1
ATOM 1528 C C . ARG A 1 188 ? -21.603 5.621 12.691 1.00 69.31 188 ARG A C 1
ATOM 1530 O O . ARG A 1 188 ? -21.202 4.520 13.039 1.00 69.31 188 ARG A O 1
ATOM 1537 N N . ALA A 1 189 ? -20.859 6.711 12.689 1.00 67.44 189 ALA A N 1
ATOM 1538 C CA . ALA A 1 189 ? -19.505 6.780 13.169 1.00 67.44 189 ALA A CA 1
ATOM 1539 C C . ALA A 1 189 ? -19.239 8.229 13.592 1.00 67.44 189 ALA A C 1
ATOM 1541 O O . ALA A 1 189 ? -19.993 9.137 13.205 1.00 67.44 189 ALA A O 1
ATOM 1542 N N . PRO A 1 190 ? -18.208 8.471 14.402 1.00 63.47 190 PRO A N 1
ATOM 1543 C CA . PRO A 1 190 ? -17.817 9.825 14.724 1.00 63.47 190 PRO A CA 1
ATOM 1544 C C . PRO A 1 190 ? -17.479 10.668 13.474 1.00 63.47 190 PRO A C 1
ATOM 1546 O O . PRO A 1 190 ? -17.031 10.150 12.459 1.00 63.47 190 PRO A O 1
ATOM 1549 N N . ILE A 1 191 ? -17.650 11.995 13.535 1.00 61.16 191 ILE A N 1
ATOM 1550 C CA . ILE A 1 191 ? -17.421 12.909 12.385 1.00 61.16 191 ILE A CA 1
ATOM 1551 C C . ILE A 1 191 ? -15.972 12.961 11.864 1.00 61.16 191 ILE A C 1
ATOM 1553 O O . ILE A 1 191 ? -15.695 13.617 10.867 1.00 61.16 191 ILE A O 1
ATOM 1557 N N . TRP A 1 192 ? -15.063 12.323 12.589 1.00 59.06 192 TRP A N 1
ATOM 1558 C CA . TRP A 1 192 ? -13.627 12.247 12.363 1.00 59.06 192 TRP A CA 1
ATOM 1559 C C . TRP A 1 192 ? -13.225 10.891 11.761 1.00 59.06 192 TRP A C 1
ATOM 1561 O O . TRP A 1 192 ? -12.043 10.649 11.559 1.00 59.06 192 TRP A O 1
ATOM 1571 N N . SER A 1 193 ? -14.211 10.038 11.448 1.00 53.38 193 SER A N 1
ATOM 1572 C CA . SER A 1 193 ? -14.051 8.701 10.861 1.00 53.38 193 SER A CA 1
ATOM 1573 C C . SER A 1 193 ? -14.869 8.485 9.587 1.00 53.38 193 SER A C 1
ATOM 1575 O O . SER A 1 193 ? -15.975 9.072 9.436 1.00 53.38 193 SER A O 1
#

pLDDT: mean 74.92, std 12.41, range [40.34, 92.25]

Foldseek 3Di:
DFAWDWDFDDDPPDDTDIDTDGDLCVVVVFQVPDPQLLALLVLLVVQPDQKDWDDDDPWIWIDHLPATATPNGRVHDPNDPPPDLLPCGSNLVVVLLVCLQVPVDPVSVVSLVSSLVSSLVSNVSHDCPDLLCSCVSCVVVQVSSCVSNVFDDDQSDTPVCCVVLVPDDDPPDDPPPDPPPPPDPDDRGPPSD

Nearest PDB structures (foldseek):
  8yt8-assembly1_B  TM=3.697E-01  e=9.315E+00  Mus musculus
  5i61-assembly1_A  TM=1.937E-01  e=7.442E+00  Human picobirnavirus strain Hy005102

Secondary structure (DSSP, 8-state):
----EEEE---SSS---EEEE--TTHHHHHHTT-TTTTBHHHHHHHHH-SSEEEEETTEEEEE-SS-EEETTBTT-----S-S-TT---HHHHHHHHHHHHH--SHHHHHHHHHHHHHHHHHHHTSB-S-GGGGTHHHHHHHHHHHHHHT--EETTEEGGGHHHHTT---TT--TTS-------SS--S-TT-